Protein AF-A0A372QBT1-F1 (afdb_monomer)

Mean predicted aligned error: 22.72 Å

pLDDT: mean 78.7, std 20.43, range [29.45, 98.12]

Sequence (265 aa):
MQSEIDSLREINSKLLAEITELKKENAEVKAENVKLKHALEEHEARFTSLEQRDEEKATLIAKLDDDIKEIKQSSASTSSVKNSDICQPIHTETKSLEERETDVFLNEVHRKSVGNEIRKRNKEKKLQRESACEDLIKEISTSISCNAPIQNQPRGISHDSISQVTEISLTLGQGKSDILQNIANLYEKACDAEDVSIKANQAEILCWSNFIIAFDKSIEEIMARDRVGMKKAKGLIYDLYLR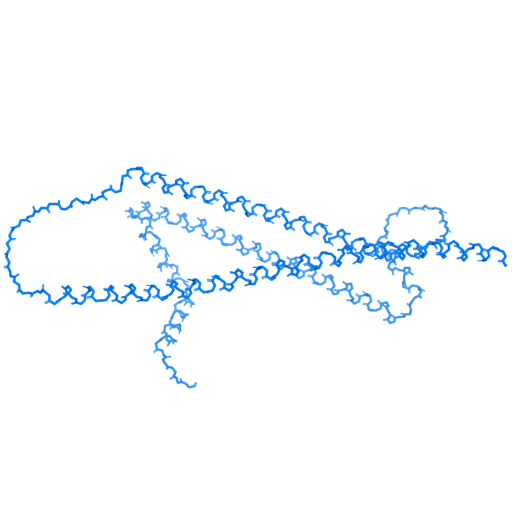RIPILSTLLYIRKLKELGRYTG

Foldseek 3Di:
DVVVVVVVVVVVVVVVVVVVVVVVVVVVVVVVVVVVVVVVVVVVVVVVVVVVVVVVVVVVVVVVVVVVVVVVVVVVPPPDDDDDDDDDDDDDPPPPPVNVVVVVVVVVVVVVVVVVVVVVVVVVVVVVVVVVVVVVVVVVVVVVVVDDDDDDDDDDDDDPPVVVLVVVVVPDDDVVNVVVVVVVVVVVVVVVVVVVVVVVVVVVVVVVVVVVVVLVVQLVVCCVPVVDDSVVSNVVVVVVVPVVDVVVVVVVVVVVCVVVDDDDD

Structure (mmCIF, N/CA/C/O backbone):
data_AF-A0A372QBT1-F1
#
_entry.id   AF-A0A372QBT1-F1
#
loop_
_atom_site.group_PDB
_atom_site.id
_atom_site.type_symbol
_atom_site.label_atom_id
_atom_site.label_alt_id
_atom_site.label_comp_id
_atom_site.label_asym_id
_atom_site.label_entity_id
_atom_site.label_seq_id
_atom_site.pdbx_PDB_ins_code
_atom_site.Cartn_x
_atom_site.Cartn_y
_atom_site.Cartn_z
_atom_site.occupancy
_atom_site.B_iso_or_equiv
_atom_site.auth_seq_id
_atom_site.auth_comp_id
_atom_site.auth_asym_id
_atom_site.auth_atom_id
_atom_site.pdbx_PDB_model_num
ATOM 1 N N . MET A 1 1 ? 40.862 5.589 -48.792 1.00 74.69 1 MET A N 1
ATOM 2 C CA . MET A 1 1 ? 42.018 5.195 -47.956 1.00 74.69 1 MET A CA 1
ATOM 3 C C . MET A 1 1 ? 42.298 6.199 -46.840 1.00 74.69 1 MET A C 1
ATOM 5 O O . MET A 1 1 ? 41.903 5.898 -45.729 1.00 74.69 1 MET A O 1
ATOM 9 N N . GLN A 1 2 ? 42.876 7.390 -47.069 1.00 89.38 2 GLN A N 1
ATOM 10 C CA . GLN A 1 2 ? 43.220 8.298 -45.948 1.00 89.38 2 GLN A CA 1
ATOM 11 C C . GLN A 1 2 ? 42.001 8.763 -45.122 1.00 89.38 2 GLN A C 1
ATOM 13 O O . GLN A 1 2 ? 42.003 8.625 -43.907 1.00 89.38 2 GLN A O 1
ATOM 18 N N . SER A 1 3 ? 40.916 9.185 -45.782 1.00 88.38 3 SER A N 1
ATOM 19 C CA . SER A 1 3 ? 39.660 9.586 -45.113 1.00 88.38 3 SER A CA 1
ATOM 20 C C . SER A 1 3 ? 39.018 8.474 -44.272 1.00 88.38 3 SER A C 1
ATOM 22 O O . SER A 1 3 ? 38.290 8.750 -43.325 1.00 88.38 3 SER A O 1
ATOM 24 N N . GLU A 1 4 ? 39.260 7.219 -44.632 1.00 92.81 4 GLU A N 1
ATOM 25 C CA . GLU A 1 4 ? 38.695 6.045 -43.964 1.00 92.81 4 GLU A CA 1
ATOM 26 C C . GLU A 1 4 ? 39.528 5.691 -42.726 1.00 92.81 4 GLU A C 1
ATOM 28 O O . GLU A 1 4 ? 38.986 5.398 -41.665 1.00 92.81 4 GLU A O 1
ATOM 33 N N . ILE A 1 5 ? 40.854 5.841 -42.829 1.00 92.88 5 ILE A N 1
ATOM 34 C CA . ILE A 1 5 ? 41.792 5.750 -41.703 1.00 92.88 5 ILE A CA 1
ATOM 35 C C . ILE A 1 5 ? 41.491 6.830 -40.653 1.00 92.88 5 ILE A C 1
ATOM 37 O O . ILE A 1 5 ? 41.491 6.534 -39.458 1.00 92.88 5 ILE A O 1
ATOM 41 N N . ASP A 1 6 ? 41.212 8.063 -41.081 1.00 94.81 6 ASP A N 1
ATOM 42 C CA . ASP A 1 6 ? 40.908 9.171 -40.169 1.00 94.81 6 ASP A CA 1
ATOM 43 C C . ASP A 1 6 ? 39.560 8.962 -39.454 1.00 94.81 6 ASP A C 1
ATOM 45 O O . ASP A 1 6 ? 39.476 9.137 -38.237 1.00 94.81 6 ASP A O 1
ATOM 49 N N . SER A 1 7 ? 38.540 8.476 -40.171 1.00 95.19 7 SER A N 1
ATOM 50 C CA . SER A 1 7 ? 37.236 8.130 -39.585 1.00 95.19 7 SER A CA 1
ATOM 51 C C . SER A 1 7 ? 37.339 6.984 -38.566 1.00 95.19 7 SER A C 1
ATOM 53 O O . SER A 1 7 ? 36.816 7.084 -37.455 1.00 95.19 7 SER A O 1
ATOM 55 N N . LEU A 1 8 ? 38.098 5.927 -38.879 1.00 95.31 8 LEU A N 1
ATOM 56 C CA . LEU A 1 8 ? 38.358 4.825 -37.943 1.00 95.31 8 LEU A CA 1
ATOM 57 C C . LEU A 1 8 ? 39.123 5.284 -36.694 1.00 95.31 8 LEU A C 1
ATOM 59 O O . LEU A 1 8 ? 38.854 4.809 -35.588 1.00 95.31 8 LEU A O 1
ATOM 63 N N . ARG A 1 9 ? 40.067 6.221 -36.839 1.00 95.25 9 ARG A N 1
ATOM 64 C CA . ARG A 1 9 ? 40.806 6.796 -35.706 1.00 95.25 9 ARG A CA 1
ATOM 65 C C . ARG A 1 9 ? 39.890 7.596 -34.778 1.00 95.25 9 ARG A C 1
ATOM 67 O O . ARG A 1 9 ? 40.048 7.517 -33.557 1.00 95.25 9 ARG A O 1
ATOM 74 N N . GLU A 1 10 ? 38.934 8.331 -35.338 1.00 95.00 10 GLU A N 1
ATOM 75 C CA . GLU A 1 10 ? 37.940 9.072 -34.561 1.00 95.00 10 GLU A CA 1
ATOM 76 C C . GLU A 1 10 ? 37.022 8.122 -33.777 1.00 95.00 10 GLU A C 1
ATOM 78 O O . GLU A 1 10 ? 36.845 8.295 -32.571 1.00 95.00 10 GLU A O 1
ATOM 83 N N . ILE A 1 11 ? 36.504 7.073 -34.426 1.00 95.94 11 ILE A N 1
ATOM 84 C CA . ILE A 1 11 ? 35.650 6.065 -33.776 1.00 95.94 11 ILE A CA 1
ATOM 85 C C . ILE A 1 11 ?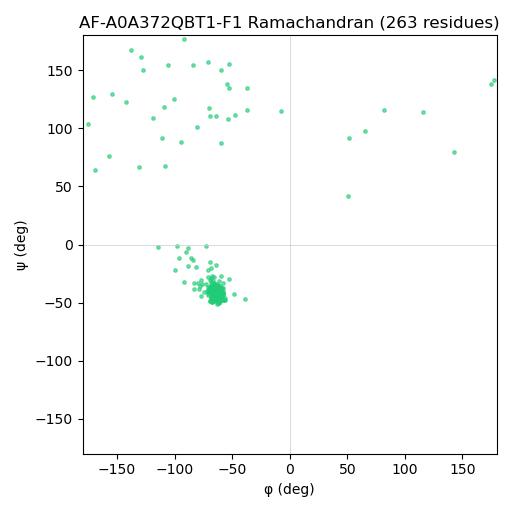 36.407 5.347 -32.653 1.00 95.94 11 ILE A C 1
ATOM 87 O O . ILE A 1 11 ? 35.887 5.226 -31.546 1.00 95.94 11 ILE A O 1
ATOM 91 N N . ASN A 1 12 ? 37.657 4.937 -32.887 1.00 94.88 12 ASN A N 1
ATOM 92 C CA . ASN A 1 12 ? 38.478 4.307 -31.850 1.00 94.88 12 ASN A CA 1
ATOM 93 C C . ASN A 1 12 ? 38.725 5.235 -30.654 1.00 94.88 12 ASN A C 1
ATOM 95 O O . ASN A 1 12 ? 38.737 4.773 -29.516 1.00 94.88 12 ASN A O 1
ATOM 99 N N . SER A 1 13 ? 38.882 6.541 -30.891 1.00 96.25 13 SER A N 1
ATOM 100 C CA . SER A 1 13 ? 39.004 7.525 -29.807 1.00 96.25 13 SER A CA 1
ATOM 101 C C . SER A 1 13 ? 37.718 7.623 -28.979 1.00 96.25 13 SER A C 1
ATOM 103 O O . SER A 1 13 ? 37.791 7.665 -27.752 1.00 96.25 13 SER A O 1
ATOM 105 N N . LYS A 1 14 ? 36.545 7.599 -29.629 1.00 96.94 14 LYS A N 1
ATOM 106 C CA . LYS A 1 14 ? 35.236 7.614 -28.952 1.00 96.94 14 LYS A CA 1
ATOM 107 C C . LYS A 1 14 ? 35.001 6.344 -28.132 1.00 96.94 14 LYS A C 1
ATOM 109 O O . LYS A 1 14 ? 34.677 6.442 -26.954 1.00 96.94 14 LYS A O 1
ATOM 114 N N . LEU A 1 15 ? 35.264 5.172 -28.712 1.00 97.81 15 LEU A N 1
ATOM 115 C CA . LEU A 1 15 ? 35.138 3.887 -28.014 1.00 97.81 15 LEU A CA 1
ATOM 116 C C . LEU A 1 15 ? 36.074 3.795 -26.805 1.00 97.81 15 LEU A C 1
ATOM 118 O O . LEU A 1 15 ? 35.691 3.275 -25.762 1.00 97.81 15 LEU A O 1
ATOM 122 N N . LEU A 1 16 ? 37.301 4.315 -26.911 1.00 97.50 16 LEU A N 1
ATOM 123 C CA . LEU A 1 16 ? 38.220 4.362 -25.773 1.00 97.50 16 LEU A CA 1
ATOM 124 C C . LEU A 1 16 ? 37.678 5.234 -24.637 1.00 97.50 16 LEU A C 1
ATOM 126 O O . LEU A 1 16 ? 37.766 4.820 -23.482 1.00 97.50 16 LEU A O 1
ATOM 130 N N . ALA A 1 17 ? 37.105 6.399 -24.951 1.00 96.38 17 ALA A N 1
ATOM 131 C CA . ALA A 1 17 ? 36.491 7.267 -23.949 1.00 96.38 17 ALA A CA 1
ATOM 132 C C . ALA A 1 17 ? 35.317 6.563 -23.244 1.00 96.38 17 ALA A C 1
ATOM 134 O O . ALA A 1 17 ? 35.300 6.485 -22.015 1.00 96.38 17 ALA A O 1
ATOM 135 N N . GLU A 1 18 ? 34.416 5.946 -24.006 1.00 97.50 18 GLU A N 1
ATOM 136 C CA . GLU A 1 18 ? 33.268 5.206 -23.469 1.00 97.50 18 GLU A CA 1
ATOM 137 C C . GLU A 1 18 ? 33.703 4.016 -22.595 1.00 97.50 18 GLU A C 1
ATOM 139 O O . GLU A 1 18 ? 33.211 3.836 -21.483 1.00 97.50 18 GLU A O 1
ATOM 144 N N . ILE A 1 19 ? 34.720 3.253 -23.016 1.00 97.19 19 ILE A N 1
ATOM 145 C CA . ILE A 1 19 ? 35.292 2.166 -22.204 1.00 97.19 19 ILE A CA 1
ATOM 146 C C . ILE A 1 19 ? 35.852 2.697 -20.878 1.00 97.19 19 ILE A C 1
ATOM 148 O O . ILE A 1 19 ? 35.755 2.017 -19.852 1.00 97.19 19 ILE A O 1
ATOM 152 N N . THR A 1 20 ? 36.481 3.876 -20.873 1.00 96.88 20 THR A N 1
ATOM 153 C CA . THR A 1 20 ? 37.001 4.463 -19.628 1.00 96.88 20 THR A CA 1
ATOM 154 C C . THR A 1 20 ? 35.890 4.932 -18.696 1.00 96.88 20 THR A C 1
ATOM 156 O O . THR A 1 20 ? 36.008 4.739 -17.484 1.00 96.88 20 THR A O 1
ATOM 159 N N . GLU A 1 21 ? 34.806 5.477 -19.243 1.00 97.75 21 GLU A N 1
ATOM 160 C CA . GLU A 1 21 ? 33.636 5.914 -18.483 1.00 97.75 21 GLU A CA 1
ATOM 161 C C . GLU A 1 21 ? 32.896 4.718 -17.869 1.00 97.75 21 GLU A C 1
ATOM 163 O O . GLU A 1 21 ? 32.750 4.656 -16.648 1.00 97.75 21 GLU A O 1
ATOM 168 N N . LEU A 1 22 ? 32.597 3.686 -18.664 1.00 97.94 22 LEU A N 1
ATOM 169 C CA . LEU A 1 22 ? 31.969 2.448 -18.186 1.00 97.94 22 LEU A CA 1
ATOM 170 C C . LEU A 1 22 ? 32.798 1.748 -17.101 1.00 97.94 22 LEU A C 1
ATOM 172 O O . LEU A 1 22 ? 32.261 1.200 -16.139 1.00 97.94 22 LEU A O 1
ATOM 176 N N . LYS A 1 23 ? 34.133 1.770 -17.211 1.00 97.25 23 LYS A N 1
ATOM 177 C CA . LYS A 1 23 ? 35.011 1.230 -16.159 1.00 97.25 23 LYS A CA 1
ATOM 178 C C . LYS A 1 23 ? 34.902 2.012 -14.853 1.00 97.25 23 LYS A C 1
ATOM 180 O O . LYS A 1 23 ? 35.000 1.403 -13.787 1.00 97.25 23 LYS A O 1
ATOM 185 N N . LYS A 1 24 ? 34.727 3.332 -14.929 1.00 97.75 24 LYS A N 1
ATOM 186 C CA . LYS A 1 24 ? 34.544 4.190 -13.757 1.00 97.75 24 LYS A CA 1
ATOM 187 C C . LYS A 1 24 ? 33.189 3.923 -13.101 1.00 97.75 24 LYS A C 1
ATOM 189 O O . LYS A 1 24 ? 33.164 3.670 -11.900 1.00 97.75 24 LYS A O 1
ATOM 194 N N . GLU A 1 25 ? 32.106 3.896 -13.874 1.00 97.56 25 GLU A N 1
ATOM 195 C CA . GLU A 1 25 ? 30.763 3.584 -13.364 1.00 97.56 25 GLU A CA 1
ATOM 196 C C . GLU A 1 25 ? 30.713 2.190 -12.727 1.00 97.56 25 GLU A C 1
ATOM 198 O O . GLU A 1 25 ? 30.219 2.021 -11.615 1.00 97.56 25 GLU A O 1
ATOM 203 N N . ASN A 1 26 ? 31.330 1.188 -13.359 1.00 96.19 26 ASN A N 1
ATOM 204 C CA . ASN A 1 26 ? 31.387 -0.162 -12.801 1.00 96.19 26 ASN A CA 1
ATOM 205 C C . ASN A 1 26 ? 32.168 -0.218 -11.470 1.00 96.19 26 ASN A C 1
ATOM 207 O O . ASN A 1 26 ? 31.832 -0.995 -10.574 1.00 96.19 26 ASN A O 1
ATOM 211 N N . ALA A 1 27 ? 33.204 0.611 -11.302 1.00 96.94 27 ALA A N 1
ATOM 212 C CA . ALA A 1 27 ? 33.916 0.722 -10.030 1.00 96.94 27 ALA A CA 1
ATOM 213 C C . ALA A 1 27 ? 33.043 1.359 -8.933 1.00 96.94 27 ALA A C 1
ATOM 215 O O . ALA A 1 27 ? 33.096 0.917 -7.783 1.00 96.94 27 ALA A O 1
ATOM 216 N N . GLU A 1 28 ? 32.221 2.348 -9.287 1.00 97.75 28 GLU A N 1
ATOM 217 C CA . GLU A 1 28 ? 31.278 3.004 -8.377 1.00 97.75 28 GLU A CA 1
ATOM 218 C C . GLU A 1 28 ? 30.152 2.056 -7.943 1.00 97.75 28 GLU A C 1
ATOM 220 O O . GLU A 1 28 ? 29.966 1.842 -6.743 1.00 97.75 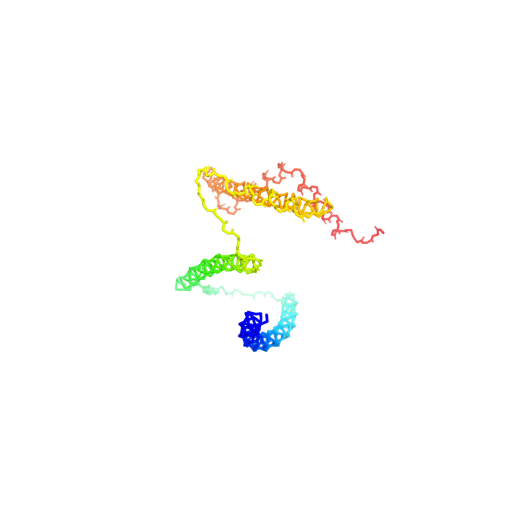28 GLU A O 1
ATOM 225 N N . VAL A 1 29 ? 29.509 1.370 -8.892 1.00 97.50 29 VAL A N 1
ATOM 226 C CA . VAL A 1 29 ? 28.489 0.343 -8.615 1.00 97.50 29 VAL A CA 1
ATOM 227 C C . VAL A 1 29 ? 29.058 -0.775 -7.739 1.00 97.50 29 VAL A C 1
ATOM 229 O O . VAL A 1 29 ? 28.412 -1.247 -6.802 1.00 97.50 29 VAL A O 1
ATOM 232 N N . LYS A 1 30 ? 30.303 -1.201 -7.985 1.00 97.31 30 LYS A N 1
ATOM 233 C CA . LYS A 1 30 ? 30.966 -2.207 -7.145 1.00 97.31 30 LYS A CA 1
ATOM 234 C C . LYS A 1 30 ? 31.194 -1.705 -5.716 1.00 97.31 30 LYS A C 1
ATOM 236 O O . LYS A 1 30 ? 31.045 -2.486 -4.778 1.00 97.31 30 LYS A O 1
ATOM 241 N N . ALA A 1 31 ? 31.531 -0.428 -5.536 1.00 97.38 31 ALA A N 1
ATOM 242 C CA . ALA A 1 31 ? 31.680 0.172 -4.214 1.00 97.38 31 ALA A CA 1
ATOM 243 C C . ALA A 1 31 ? 30.334 0.288 -3.478 1.00 97.38 31 ALA A C 1
ATOM 245 O O . ALA A 1 31 ? 30.266 0.012 -2.279 1.00 97.38 31 ALA A O 1
ATOM 246 N N . GLU A 1 32 ? 29.258 0.647 -4.178 1.00 97.31 32 GLU A N 1
ATOM 247 C CA . GLU A 1 32 ? 27.909 0.703 -3.609 1.00 97.31 32 GLU A CA 1
ATOM 248 C C . GLU A 1 32 ? 27.387 -0.685 -3.218 1.00 97.31 32 GLU A C 1
ATOM 250 O O . GLU A 1 32 ? 26.890 -0.863 -2.107 1.00 97.31 32 GLU A O 1
ATOM 255 N N . ASN A 1 33 ? 27.622 -1.703 -4.049 1.00 96.00 33 ASN A N 1
ATOM 256 C CA . ASN A 1 33 ? 27.281 -3.090 -3.727 1.00 96.00 33 ASN A CA 1
ATOM 257 C C . ASN A 1 33 ? 27.957 -3.586 -2.439 1.00 96.00 33 ASN A C 1
ATOM 259 O O . ASN A 1 33 ? 27.337 -4.299 -1.650 1.00 96.00 33 ASN A O 1
ATOM 263 N N . VAL A 1 34 ? 29.210 -3.191 -2.184 1.00 98.12 34 VAL A N 1
ATOM 264 C CA . VAL A 1 34 ? 29.894 -3.516 -0.919 1.00 98.12 34 VAL A CA 1
ATOM 265 C C . VAL A 1 34 ? 29.205 -2.843 0.272 1.00 98.12 34 VAL A C 1
ATOM 267 O O . VAL A 1 34 ? 29.015 -3.486 1.304 1.00 98.12 34 VAL A O 1
ATOM 270 N N . LYS A 1 35 ? 28.782 -1.578 0.134 1.00 97.81 35 LYS A N 1
ATOM 271 C CA . LYS A 1 35 ? 28.052 -0.857 1.193 1.00 97.81 35 LYS A CA 1
ATOM 272 C C . LYS A 1 35 ? 26.689 -1.487 1.475 1.00 97.81 35 LYS A C 1
ATOM 274 O O . LYS A 1 35 ? 26.353 -1.693 2.639 1.00 97.81 35 LYS A O 1
ATOM 279 N N . LEU A 1 36 ? 25.930 -1.822 0.431 1.00 97.75 36 LEU A N 1
ATOM 280 C CA . LEU A 1 36 ? 24.624 -2.472 0.563 1.00 97.75 36 LEU A CA 1
ATOM 281 C C . LEU A 1 36 ? 24.746 -3.842 1.228 1.00 97.75 36 LEU A C 1
ATOM 283 O O . LEU A 1 36 ? 23.967 -4.155 2.125 1.00 97.75 36 LEU A O 1
ATOM 287 N N . LYS A 1 37 ? 25.762 -4.627 0.852 1.00 97.75 37 LYS A N 1
ATOM 288 C CA . LYS A 1 37 ? 26.031 -5.920 1.486 1.00 97.75 37 LYS A CA 1
ATOM 289 C C . LYS A 1 37 ? 26.314 -5.775 2.985 1.00 97.75 37 LYS A C 1
ATOM 291 O O . LYS A 1 37 ? 25.722 -6.497 3.778 1.00 97.75 37 LYS A O 1
ATOM 296 N N . HIS A 1 38 ? 27.156 -4.818 3.374 1.00 97.75 38 HIS A N 1
ATOM 297 C CA . HIS A 1 38 ? 27.438 -4.556 4.788 1.00 97.75 38 HIS A CA 1
ATOM 298 C C . HIS A 1 38 ? 26.182 -4.115 5.556 1.00 97.75 38 HIS A C 1
ATOM 300 O O . HIS A 1 38 ? 25.923 -4.597 6.655 1.00 97.75 38 HIS A O 1
ATOM 306 N N . ALA A 1 39 ? 25.380 -3.211 4.983 1.00 97.38 39 ALA A N 1
ATOM 307 C CA . ALA A 1 39 ? 24.133 -2.772 5.607 1.00 97.38 39 ALA A CA 1
ATOM 308 C C . ALA A 1 39 ? 23.150 -3.940 5.799 1.00 97.38 39 ALA A C 1
ATOM 310 O O . ALA A 1 39 ? 22.490 -4.025 6.833 1.00 97.38 39 ALA A O 1
ATOM 311 N N . LEU A 1 40 ? 23.078 -4.859 4.833 1.00 96.69 40 LEU A N 1
ATOM 312 C CA . LEU A 1 40 ? 22.244 -6.054 4.926 1.00 96.69 40 LEU A CA 1
ATOM 313 C C . LEU A 1 40 ? 22.698 -6.977 6.067 1.00 96.69 40 LEU A C 1
ATOM 315 O O . LEU A 1 40 ? 21.867 -7.406 6.862 1.00 96.69 40 LEU A O 1
ATOM 319 N N . GLU A 1 41 ? 24.004 -7.226 6.194 1.00 96.94 41 GLU A N 1
ATOM 320 C CA . GLU A 1 41 ? 24.576 -8.019 7.293 1.00 96.94 41 GLU A CA 1
ATOM 321 C C . GLU A 1 41 ? 24.296 -7.381 8.670 1.00 96.94 41 GLU A C 1
ATOM 323 O O . GLU A 1 41 ? 23.938 -8.077 9.621 1.00 96.94 41 GLU A O 1
ATOM 328 N N . GLU A 1 42 ? 24.378 -6.050 8.782 1.00 97.44 42 GLU A N 1
ATOM 329 C CA . GLU A 1 42 ? 24.029 -5.321 10.010 1.00 97.44 42 GLU A CA 1
ATOM 330 C C . GLU A 1 42 ? 22.537 -5.447 10.356 1.00 97.44 42 GLU A C 1
ATOM 332 O O . GLU A 1 42 ? 22.173 -5.634 11.522 1.00 97.44 42 GLU A O 1
ATOM 337 N N . HIS A 1 43 ? 21.659 -5.352 9.356 1.00 97.38 43 HIS A N 1
ATOM 338 C CA . HIS A 1 43 ? 20.223 -5.531 9.549 1.00 97.38 43 HIS A CA 1
ATOM 339 C C . HIS A 1 43 ? 19.874 -6.954 9.992 1.00 97.38 43 HIS A C 1
ATOM 341 O O . HIS A 1 43 ? 19.074 -7.106 10.917 1.00 97.38 43 HIS A O 1
ATOM 347 N N . GLU A 1 44 ? 20.515 -7.968 9.415 1.00 96.94 44 GLU A N 1
ATOM 348 C CA . GLU A 1 44 ? 20.330 -9.369 9.801 1.00 96.94 44 GLU A CA 1
ATOM 349 C C . GLU A 1 44 ? 20.754 -9.611 11.262 1.00 96.94 44 GLU A C 1
ATOM 351 O O . GLU A 1 44 ? 20.021 -10.208 12.055 1.00 96.94 44 GLU A O 1
ATOM 356 N N . ALA A 1 45 ? 21.895 -9.050 11.679 1.00 96.38 45 ALA A N 1
ATOM 357 C CA . ALA A 1 45 ? 22.358 -9.126 13.066 1.00 96.38 45 ALA A CA 1
ATOM 358 C C . ALA A 1 45 ? 21.409 -8.416 14.054 1.00 96.38 45 ALA A C 1
ATOM 360 O O . ALA A 1 45 ? 21.185 -8.878 15.178 1.00 96.38 45 ALA A O 1
ATOM 361 N N . ARG A 1 46 ? 20.811 -7.288 13.648 1.00 96.25 46 ARG A N 1
ATOM 362 C CA . ARG A 1 46 ? 19.793 -6.598 14.457 1.00 96.25 46 ARG A CA 1
ATOM 363 C C . ARG A 1 46 ? 18.501 -7.401 14.560 1.00 96.25 46 ARG A C 1
ATOM 365 O O . ARG A 1 46 ? 17.873 -7.368 15.617 1.00 96.25 46 ARG A O 1
ATOM 372 N N . PHE A 1 47 ? 18.109 -8.093 13.493 1.00 96.06 47 PHE A N 1
ATOM 373 C CA . PHE A 1 47 ? 16.899 -8.908 13.462 1.00 96.06 47 PHE A CA 1
ATOM 374 C C . PHE A 1 47 ? 17.005 -10.102 14.417 1.00 96.06 47 PHE A C 1
ATOM 376 O O . PHE A 1 47 ? 16.147 -10.254 15.284 1.00 96.06 47 PHE A O 1
ATOM 383 N N . THR A 1 48 ? 18.108 -10.853 14.370 1.00 94.88 48 THR A N 1
ATOM 384 C CA . THR A 1 48 ? 18.353 -11.975 15.300 1.00 94.88 48 THR A CA 1
ATOM 385 C C . THR A 1 48 ? 18.383 -11.526 16.767 1.00 94.88 48 THR A C 1
ATOM 387 O O . THR A 1 48 ? 17.790 -12.162 17.636 1.00 94.88 48 THR A O 1
ATOM 390 N N . SER A 1 49 ? 18.984 -10.365 17.052 1.00 94.75 49 SER A N 1
ATOM 391 C CA . SER A 1 49 ? 18.997 -9.774 18.402 1.00 94.75 49 SER A CA 1
ATOM 392 C C . SER A 1 49 ? 17.613 -9.315 18.890 1.00 94.75 49 SER A C 1
ATOM 394 O O . SER A 1 49 ? 17.381 -9.197 20.096 1.00 94.75 49 SER A O 1
ATOM 396 N N . LEU A 1 50 ? 16.707 -8.958 17.975 1.00 94.94 50 LEU A N 1
ATOM 397 C CA . LEU A 1 50 ? 15.322 -8.615 18.306 1.00 94.94 50 LEU A CA 1
ATOM 398 C C . LEU A 1 50 ? 14.505 -9.873 18.588 1.00 94.94 50 LEU A C 1
ATOM 400 O O . LEU A 1 50 ? 13.806 -9.908 19.596 1.00 94.94 50 LEU A O 1
ATOM 404 N N . GLU A 1 51 ? 14.656 -10.898 17.753 1.00 94.94 51 GLU A N 1
ATOM 405 C CA . GLU A 1 51 ? 13.993 -12.193 17.912 1.00 94.94 51 GLU A CA 1
ATOM 406 C C . GLU A 1 51 ? 14.327 -12.832 19.267 1.00 94.94 51 GLU A C 1
ATOM 408 O O . GLU A 1 51 ? 13.419 -13.171 20.026 1.00 94.94 51 GLU A O 1
ATOM 413 N N . GLN A 1 52 ? 15.612 -12.856 19.647 1.00 96.00 52 GLN A N 1
ATOM 414 C CA . GLN A 1 52 ? 16.034 -13.342 20.965 1.00 96.00 52 GLN A CA 1
ATOM 415 C C . GLN A 1 52 ? 15.375 -12.555 22.113 1.00 96.00 52 GLN A C 1
ATOM 417 O O . GLN A 1 52 ? 14.914 -13.132 23.096 1.00 96.00 52 GLN A O 1
ATOM 422 N N . ARG A 1 53 ? 15.294 -11.223 22.000 1.00 94.44 53 ARG A N 1
ATOM 423 C CA . ARG A 1 53 ? 14.698 -10.376 23.046 1.00 94.44 53 ARG A CA 1
ATOM 424 C C . ARG A 1 53 ? 13.199 -10.616 23.196 1.00 94.44 53 ARG A C 1
ATOM 426 O O . ARG A 1 53 ? 12.667 -10.491 24.299 1.00 94.44 53 ARG A O 1
ATOM 433 N N . ASP A 1 54 ? 12.506 -10.908 22.104 1.00 95.12 54 ASP A N 1
ATOM 434 C CA . ASP A 1 54 ? 11.079 -11.210 22.146 1.00 95.12 54 ASP A CA 1
ATOM 435 C C . ASP A 1 54 ? 10.820 -12.601 22.748 1.00 95.12 54 ASP A C 1
ATOM 437 O O . ASP A 1 54 ? 9.873 -12.753 23.523 1.00 95.12 54 ASP A O 1
ATOM 441 N N . GLU A 1 55 ? 11.708 -13.575 22.527 1.00 95.06 55 GLU A N 1
ATOM 442 C CA . GLU A 1 55 ? 11.680 -14.874 23.216 1.00 95.06 55 GLU A CA 1
ATOM 443 C C . GLU A 1 55 ? 11.958 -14.742 24.732 1.00 95.06 55 GLU A C 1
ATOM 445 O O . GLU A 1 55 ? 11.240 -15.306 25.569 1.00 95.06 55 GLU A O 1
ATOM 450 N N . GLU A 1 56 ? 12.931 -13.911 25.119 1.00 95.00 56 GLU A N 1
ATOM 451 C CA . GLU A 1 56 ? 13.203 -13.561 26.522 1.00 95.00 56 GLU A CA 1
ATOM 452 C C . GLU A 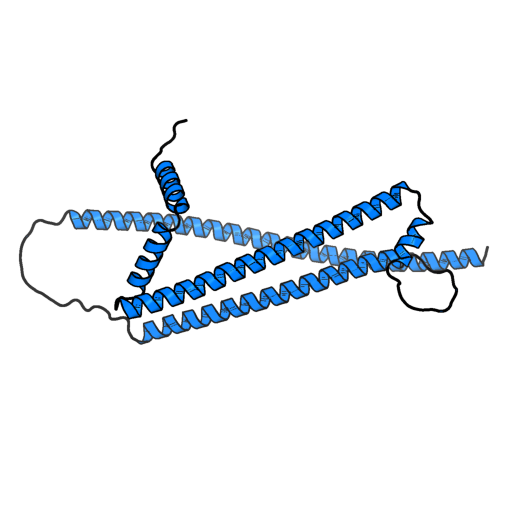1 56 ? 12.002 -12.861 27.185 1.00 95.00 56 GLU A C 1
ATOM 454 O O . GLU A 1 56 ? 11.638 -13.151 28.327 1.00 95.00 56 GLU A O 1
ATOM 459 N N . LYS A 1 57 ? 11.320 -11.961 26.469 1.00 95.50 57 LYS A N 1
ATOM 460 C CA . LYS A 1 57 ? 10.087 -11.338 26.973 1.00 95.50 57 LYS A CA 1
ATOM 461 C C . LYS A 1 57 ? 8.953 -12.344 27.112 1.00 95.50 57 LYS A C 1
ATOM 463 O O . LYS A 1 57 ? 8.243 -12.297 28.113 1.00 95.50 57 LYS A O 1
ATOM 468 N N . ALA A 1 58 ? 8.774 -13.245 26.147 1.00 95.88 58 ALA A N 1
ATOM 469 C CA . ALA A 1 58 ? 7.733 -14.268 26.204 1.00 95.88 58 ALA A CA 1
ATOM 470 C C . ALA A 1 58 ? 7.915 -15.182 27.426 1.00 95.88 58 ALA A C 1
ATOM 472 O O . ALA A 1 58 ? 6.952 -15.463 28.143 1.00 95.88 58 ALA A O 1
ATOM 473 N N . THR A 1 59 ? 9.156 -15.579 27.720 1.00 94.38 59 THR A N 1
ATOM 474 C CA . THR A 1 59 ? 9.475 -16.373 28.916 1.00 94.38 59 THR A CA 1
ATOM 475 C C . THR A 1 59 ? 9.258 -15.603 30.220 1.00 94.38 59 THR A C 1
ATOM 477 O O . THR A 1 59 ? 8.749 -16.180 31.181 1.00 94.38 59 THR A O 1
ATOM 480 N N . LEU A 1 60 ? 9.578 -14.305 30.278 1.00 95.38 60 LEU A N 1
ATOM 481 C CA . LEU A 1 60 ? 9.273 -13.462 31.445 1.00 95.38 60 LEU A CA 1
ATOM 482 C C . LEU A 1 60 ? 7.763 -13.283 31.668 1.00 95.38 60 LEU A C 1
ATOM 484 O O . LEU A 1 60 ? 7.311 -13.346 32.810 1.00 95.38 60 LEU A O 1
ATOM 488 N N . ILE A 1 61 ? 6.982 -13.100 30.599 1.00 94.56 61 ILE A N 1
ATOM 489 C CA . ILE A 1 61 ? 5.515 -12.994 30.676 1.00 94.56 61 ILE A CA 1
ATOM 490 C C . ILE A 1 61 ? 4.914 -14.292 31.223 1.00 94.56 61 ILE A C 1
ATOM 492 O O . ILE A 1 61 ? 4.098 -14.237 32.137 1.00 94.56 61 ILE A O 1
ATOM 496 N N . ALA A 1 62 ? 5.358 -15.450 30.725 1.00 93.44 62 ALA A N 1
ATOM 497 C CA . ALA A 1 62 ? 4.878 -16.744 31.208 1.00 93.44 62 ALA A CA 1
ATOM 498 C C . ALA A 1 62 ? 5.133 -16.937 32.714 1.00 93.44 62 ALA A C 1
ATOM 500 O O . ALA A 1 62 ? 4.241 -17.382 33.433 1.00 93.44 62 ALA A O 1
ATOM 501 N N . LYS A 1 63 ? 6.317 -16.537 33.206 1.00 93.56 63 LYS A N 1
ATOM 502 C CA . LYS A 1 63 ? 6.639 -16.575 34.644 1.00 93.56 63 LYS A CA 1
ATOM 503 C C . LYS A 1 63 ? 5.713 -15.678 35.466 1.00 93.56 63 LYS A C 1
ATOM 505 O O . LYS A 1 63 ? 5.170 -16.130 36.466 1.00 93.56 63 LYS A O 1
ATOM 510 N N . LEU A 1 64 ? 5.485 -14.440 35.020 1.00 94.00 64 LEU A N 1
ATOM 511 C CA . LEU A 1 64 ? 4.566 -13.521 35.702 1.00 94.00 64 LEU A CA 1
ATOM 512 C C . LEU A 1 64 ? 3.129 -14.056 35.733 1.00 94.00 64 LEU A C 1
ATOM 514 O O . LEU A 1 64 ? 2.444 -13.912 36.744 1.00 94.00 64 LEU A O 1
ATOM 518 N N . ASP A 1 65 ? 2.664 -14.683 34.653 1.00 93.12 65 ASP A N 1
ATOM 519 C CA . ASP A 1 65 ? 1.334 -15.295 34.610 1.00 93.12 65 ASP A CA 1
ATOM 520 C C . ASP A 1 65 ? 1.194 -16.456 35.607 1.00 93.12 65 ASP A C 1
ATOM 522 O O . ASP A 1 65 ? 0.125 -16.626 36.206 1.00 93.12 65 ASP A O 1
ATOM 526 N N . ASP A 1 66 ? 2.250 -17.246 35.806 1.00 91.69 66 ASP A N 1
ATOM 527 C CA . ASP A 1 66 ? 2.270 -18.324 36.796 1.00 91.69 66 ASP A CA 1
ATOM 528 C C . ASP A 1 66 ? 2.307 -17.780 38.234 1.00 91.69 66 ASP A C 1
ATOM 530 O O . ASP A 1 66 ? 1.483 -18.205 39.051 1.00 91.69 66 ASP A O 1
ATOM 534 N N . ASP A 1 67 ? 3.121 -16.757 38.515 1.00 93.12 67 ASP A N 1
ATOM 535 C CA . ASP A 1 67 ? 3.135 -16.064 39.815 1.00 93.12 67 ASP A CA 1
ATOM 536 C C . ASP A 1 67 ? 1.745 -15.471 40.147 1.00 93.12 67 ASP A C 1
ATOM 538 O O . ASP A 1 67 ? 1.228 -15.599 41.262 1.00 93.12 67 ASP A O 1
ATOM 542 N N . ILE A 1 68 ? 1.068 -14.868 39.159 1.00 92.44 68 ILE A N 1
ATOM 543 C CA . ILE A 1 68 ? -0.297 -14.333 39.313 1.00 92.44 68 ILE A CA 1
ATOM 544 C C . ILE A 1 68 ? -1.305 -15.448 39.637 1.00 92.44 68 ILE A C 1
ATOM 546 O O . ILE A 1 68 ? -2.240 -15.224 40.419 1.00 92.44 68 ILE A O 1
ATOM 550 N N . LYS A 1 69 ? -1.166 -16.642 39.043 1.00 90.00 69 LYS A N 1
ATOM 551 C CA . LYS A 1 69 ? -2.025 -17.794 39.373 1.00 90.00 69 LYS A CA 1
ATOM 552 C C . LYS A 1 69 ? -1.781 -18.276 40.802 1.00 90.00 69 LYS A C 1
ATOM 554 O O . LYS A 1 69 ? -2.758 -18.548 41.501 1.00 90.00 69 LYS A O 1
ATOM 559 N N . GLU A 1 70 ? -0.528 -18.347 41.246 1.00 85.75 70 GLU A N 1
ATOM 560 C CA . GLU A 1 70 ? -0.165 -18.788 42.598 1.00 85.75 70 GLU A CA 1
ATOM 561 C C . GLU A 1 70 ? -0.722 -17.841 43.676 1.00 85.75 70 GLU A C 1
ATOM 563 O O . GLU A 1 70 ? -1.358 -18.286 44.639 1.00 85.75 70 GLU A O 1
ATOM 568 N N . ILE A 1 71 ? -0.606 -16.524 43.470 1.00 86.25 71 ILE A N 1
ATOM 569 C CA . ILE A 1 71 ? -1.175 -15.499 44.367 1.00 86.25 71 ILE A CA 1
ATOM 570 C C . ILE A 1 71 ? -2.711 -15.615 44.457 1.00 86.25 71 ILE A C 1
ATOM 572 O O . ILE A 1 71 ? -3.312 -15.469 45.529 1.00 86.25 71 ILE A O 1
ATOM 576 N N . LYS A 1 72 ? -3.390 -15.916 43.342 1.00 82.69 72 LYS A N 1
ATOM 577 C CA . LYS A 1 72 ? -4.852 -16.118 43.324 1.00 82.69 72 LYS A CA 1
ATOM 578 C C . LYS A 1 72 ? -5.296 -17.385 44.063 1.00 82.69 72 LYS A C 1
ATOM 580 O O . LYS A 1 72 ? -6.379 -17.396 44.641 1.00 82.69 72 LYS A O 1
ATOM 585 N N . GLN A 1 73 ? -4.491 -18.448 44.058 1.00 77.00 73 GLN A N 1
ATOM 586 C CA . GLN A 1 73 ? -4.815 -19.703 44.752 1.00 77.00 73 GLN A CA 1
ATOM 587 C C . GLN A 1 73 ? -4.562 -19.624 46.265 1.00 77.00 73 GLN A C 1
ATOM 589 O O . GLN A 1 73 ? -5.358 -20.128 47.064 1.00 77.00 73 GLN A O 1
ATOM 594 N N . SER A 1 74 ? -3.493 -18.941 46.671 1.00 72.75 74 SER A N 1
ATOM 595 C CA . SER A 1 74 ? -3.150 -18.725 48.082 1.00 72.75 74 SER A CA 1
ATOM 596 C C . SER A 1 74 ? -4.139 -17.787 48.792 1.00 72.75 74 SER A C 1
ATOM 598 O O . SER A 1 74 ? -4.534 -18.064 49.923 1.00 72.75 74 SER A O 1
ATOM 600 N N . SER A 1 75 ? -4.654 -16.757 48.110 1.00 64.12 75 SER A N 1
ATOM 601 C CA . SER A 1 75 ? -5.695 -15.855 48.648 1.00 64.12 75 SER A CA 1
ATOM 602 C C . SER A 1 75 ? -7.095 -16.484 48.780 1.00 64.12 75 SER A C 1
ATOM 604 O O . SER A 1 75 ? -7.892 -16.030 49.600 1.00 64.12 75 SER A O 1
ATOM 606 N N . ALA A 1 76 ? -7.401 -17.555 48.040 1.00 56.56 76 ALA A N 1
ATOM 607 C CA . ALA A 1 76 ? -8.667 -18.289 48.164 1.00 56.56 76 ALA A CA 1
ATOM 608 C C . ALA A 1 76 ? -8.684 -19.297 49.336 1.00 56.56 76 ALA A C 1
ATOM 610 O O . ALA A 1 76 ? -9.756 -19.694 49.793 1.00 56.56 76 ALA A O 1
ATOM 611 N N . SER A 1 77 ? -7.511 -19.693 49.847 1.00 52.88 77 SER A N 1
ATOM 612 C CA . SER A 1 77 ? -7.367 -20.734 50.880 1.00 52.88 77 SER A CA 1
ATOM 613 C C . SER A 1 77 ? -7.403 -20.198 52.322 1.00 52.88 77 SER A C 1
ATOM 615 O O . SER A 1 77 ? -7.474 -20.975 53.271 1.00 52.88 77 SER A O 1
ATOM 617 N N . THR A 1 78 ? -7.418 -18.877 52.518 1.00 45.19 78 THR A N 1
ATOM 618 C CA . THR A 1 78 ? -7.495 -18.231 53.838 1.00 45.19 78 THR A CA 1
ATOM 619 C C . THR A 1 78 ? -8.867 -17.592 54.059 1.00 45.19 78 THR A C 1
ATOM 621 O O . THR A 1 78 ? -9.001 -16.373 54.121 1.00 45.19 78 THR A O 1
ATOM 624 N N . SER A 1 79 ? -9.921 -18.403 54.168 1.00 44.72 79 SER A N 1
ATOM 625 C CA . SER A 1 79 ? -11.243 -17.930 54.609 1.00 44.72 79 SER A CA 1
ATOM 626 C C . SER A 1 79 ? -11.822 -18.823 55.707 1.00 44.72 79 SER A C 1
ATOM 628 O O . SER A 1 79 ? -12.828 -19.500 55.546 1.00 44.72 79 SER A O 1
ATOM 630 N N . SER A 1 80 ? -11.181 -18.808 56.876 1.00 46.50 80 SER A N 1
ATOM 631 C CA . SER A 1 80 ? -11.847 -19.195 58.123 1.00 46.50 80 SER A CA 1
ATOM 632 C C . SER A 1 80 ? -11.150 -18.580 59.332 1.00 46.50 80 SER A C 1
ATOM 634 O O . SER A 1 80 ? -10.464 -19.296 60.043 1.00 46.50 80 SER A O 1
ATOM 636 N N . VAL A 1 81 ? -11.358 -17.284 59.589 1.00 36.41 81 VAL A N 1
ATOM 637 C CA . VAL A 1 81 ? -11.564 -16.729 60.944 1.00 36.41 81 VAL A CA 1
ATOM 638 C C . VAL A 1 81 ? -12.373 -15.435 60.793 1.00 36.41 81 VAL A C 1
ATOM 640 O O . VAL A 1 81 ? -12.056 -14.581 59.970 1.00 36.41 81 VAL A O 1
ATOM 643 N N . LYS A 1 82 ? -13.456 -15.322 61.564 1.00 55.06 82 LYS A N 1
ATOM 644 C CA . LYS A 1 82 ? -14.329 -14.147 61.635 1.00 55.06 82 LYS A CA 1
ATOM 645 C C . LYS A 1 82 ? -13.784 -13.080 62.601 1.00 55.06 82 LYS A C 1
ATOM 647 O O . LYS A 1 82 ? -13.224 -13.428 63.633 1.00 55.06 82 LYS A O 1
ATOM 652 N N . ASN A 1 83 ? -14.188 -11.837 62.316 1.00 47.59 83 ASN A N 1
ATOM 653 C CA . ASN A 1 83 ? -14.360 -10.674 63.206 1.00 47.59 83 ASN A CA 1
ATOM 654 C C . ASN A 1 83 ? -13.115 -9.845 63.565 1.00 47.59 83 ASN A C 1
ATOM 656 O O . ASN A 1 83 ? -12.272 -10.279 64.338 1.00 47.59 83 ASN A O 1
ATOM 660 N N . SER A 1 84 ? -13.097 -8.581 63.138 1.00 42.69 84 SER A N 1
ATOM 661 C CA . SER A 1 84 ? -13.336 -7.423 64.019 1.00 42.69 84 SER A CA 1
ATOM 662 C C . SER A 1 84 ? -13.179 -6.130 63.219 1.00 42.69 84 SER A C 1
ATOM 664 O O . SER A 1 84 ? -12.301 -6.023 62.368 1.00 42.69 84 SER A O 1
ATOM 666 N N . ASP A 1 85 ? -14.046 -5.168 63.523 1.00 52.78 85 ASP A N 1
ATOM 667 C CA . ASP A 1 85 ? -13.991 -3.768 63.113 1.00 52.78 85 ASP A CA 1
ATOM 668 C C . ASP A 1 85 ? -12.570 -3.192 63.085 1.00 52.78 85 ASP A C 1
ATOM 670 O O . ASP A 1 85 ? -11.821 -3.377 64.040 1.00 52.78 85 ASP A O 1
ATOM 674 N N . ILE A 1 86 ? -12.254 -2.460 62.010 1.00 37.56 86 ILE A N 1
ATOM 675 C CA . ILE A 1 86 ? -11.613 -1.131 61.975 1.00 37.56 86 ILE A CA 1
ATOM 676 C C . ILE A 1 86 ? -11.595 -0.709 60.497 1.00 37.56 86 ILE A C 1
ATOM 678 O O . ILE A 1 86 ? -10.821 -1.208 59.682 1.00 37.56 86 ILE A O 1
ATOM 682 N N . CYS A 1 87 ? -12.494 0.202 60.129 1.00 39.38 87 CYS A N 1
ATOM 683 C CA . CYS A 1 87 ? -12.489 0.835 58.816 1.00 39.38 87 CYS A CA 1
ATOM 684 C C . CYS A 1 87 ? -11.441 1.959 58.834 1.00 39.38 87 CYS A C 1
ATOM 686 O O . CYS A 1 87 ? -11.681 3.026 59.397 1.00 39.38 87 CYS A O 1
ATOM 688 N N . GLN A 1 88 ? -10.264 1.704 58.263 1.00 49.34 88 GLN A N 1
ATOM 689 C CA . GLN A 1 88 ? -9.294 2.738 57.894 1.00 49.34 88 GLN A CA 1
ATOM 690 C C . GLN A 1 88 ? -9.428 2.986 56.381 1.00 49.34 88 GLN A C 1
ATOM 692 O O . GLN A 1 88 ? -9.336 2.025 55.612 1.00 49.34 88 GLN A O 1
ATOM 697 N N . PRO A 1 89 ? -9.657 4.230 55.922 1.00 48.09 89 PRO A N 1
ATOM 698 C CA . PRO A 1 89 ? -9.696 4.537 54.498 1.00 48.09 89 PRO A CA 1
ATOM 699 C C . PRO A 1 89 ? -8.286 4.408 53.912 1.00 48.09 89 PRO A C 1
ATOM 701 O O . PRO A 1 89 ? -7.408 5.215 54.207 1.00 48.09 89 PRO A O 1
ATOM 704 N N . ILE A 1 90 ? -8.058 3.395 53.078 1.00 38.06 90 ILE A N 1
ATOM 705 C CA . ILE A 1 90 ? -6.846 3.328 52.260 1.00 38.06 90 ILE A CA 1
ATOM 706 C C . ILE A 1 90 ? -6.968 4.425 51.204 1.00 38.06 90 ILE A C 1
ATOM 708 O O . ILE A 1 90 ? -7.898 4.427 50.396 1.00 38.06 90 ILE A O 1
ATOM 712 N N . HIS A 1 91 ? -6.037 5.375 51.260 1.00 42.34 91 HIS A N 1
ATOM 713 C CA . HIS A 1 91 ? -5.852 6.427 50.276 1.00 42.34 91 HIS A CA 1
ATOM 714 C C . HIS A 1 91 ? -5.849 5.838 48.863 1.00 42.34 91 HIS A C 1
ATOM 716 O O . HIS A 1 91 ? -4.919 5.146 48.458 1.00 42.34 91 HIS A O 1
ATOM 722 N N . THR A 1 92 ? -6.885 6.152 48.088 1.00 43.78 92 THR A N 1
ATOM 723 C CA . THR A 1 92 ? -6.762 6.167 46.637 1.00 43.78 92 THR A CA 1
ATOM 724 C C . THR A 1 92 ? -5.768 7.266 46.301 1.00 43.78 92 THR A C 1
ATOM 726 O O . THR A 1 92 ? -6.081 8.444 46.485 1.00 43.78 92 THR A O 1
ATOM 729 N N . GLU A 1 93 ? -4.581 6.892 45.828 1.00 49.56 93 GLU A N 1
ATOM 730 C CA . GLU A 1 93 ? -3.703 7.792 45.088 1.00 49.56 93 GLU A CA 1
ATOM 731 C C . GLU A 1 93 ? -4.469 8.253 43.844 1.00 49.56 93 GLU A C 1
ATOM 733 O O . GLU A 1 93 ? -4.479 7.634 42.780 1.00 49.56 93 GLU A O 1
ATOM 738 N N . THR A 1 94 ? -5.227 9.331 44.013 1.00 50.38 94 THR A N 1
ATOM 739 C CA . THR A 1 94 ? -5.688 10.173 42.922 1.00 50.38 94 THR A CA 1
ATOM 740 C C . THR A 1 94 ? -4.449 10.566 42.138 1.00 50.38 94 THR A C 1
ATOM 742 O O . THR A 1 94 ? -3.652 11.357 42.640 1.00 50.38 94 THR A O 1
ATOM 745 N N . LYS A 1 95 ? -4.298 9.999 40.931 1.00 59.25 95 LYS A N 1
ATOM 746 C CA . LYS A 1 95 ? -3.356 10.470 39.908 1.00 59.25 95 LYS A CA 1
ATOM 747 C C . LYS A 1 95 ? -3.332 11.991 39.959 1.00 59.25 95 LYS A C 1
ATOM 749 O O . LYS A 1 95 ? -4.381 12.622 39.776 1.00 59.25 95 LYS A O 1
ATOM 754 N N . SER A 1 96 ? -2.181 12.558 40.311 1.00 58.97 96 SER A N 1
ATOM 755 C CA . SER A 1 96 ? -2.048 14.002 40.437 1.00 58.97 96 SER A CA 1
ATOM 756 C C . SER A 1 96 ? -2.367 14.642 39.084 1.00 58.97 96 SER A C 1
ATOM 758 O O . SER A 1 96 ? -2.194 14.041 38.021 1.00 58.97 96 SER A O 1
ATOM 760 N N . LEU A 1 97 ? -2.886 15.867 39.114 1.00 54.88 97 LEU A N 1
ATOM 761 C CA . LEU A 1 97 ? -3.247 16.629 37.915 1.00 54.88 97 LEU A CA 1
ATOM 762 C C . LEU A 1 97 ? -2.070 16.726 36.912 1.00 54.88 97 LEU A C 1
ATOM 764 O O . LEU A 1 97 ? -2.286 16.717 35.703 1.00 54.88 97 LEU A O 1
ATOM 768 N N . GLU A 1 98 ? -0.839 16.701 37.425 1.00 54.09 98 GLU A N 1
ATOM 769 C CA . GLU A 1 98 ? 0.426 16.731 36.680 1.00 54.09 98 GLU A CA 1
ATOM 770 C C . GLU A 1 98 ? 0.685 15.444 35.864 1.00 54.09 98 GLU A C 1
ATOM 772 O O . GLU A 1 98 ? 1.171 15.502 34.732 1.00 54.09 98 GLU A O 1
ATOM 777 N N . GLU A 1 99 ? 0.305 14.267 36.377 1.00 56.56 99 GLU A N 1
ATOM 778 C CA . GLU A 1 99 ? 0.452 12.982 35.668 1.00 56.56 99 GLU A CA 1
ATOM 779 C C . GLU A 1 99 ? -0.538 12.865 34.490 1.00 56.56 99 GLU A C 1
ATOM 781 O O . GLU A 1 99 ? -0.269 12.235 33.467 1.00 56.56 99 GLU A O 1
ATOM 786 N N . ARG A 1 100 ? -1.689 13.541 34.596 1.00 59.47 100 ARG A N 1
ATOM 787 C CA . ARG A 1 100 ? -2.689 13.617 33.522 1.00 59.47 100 ARG A CA 1
ATOM 788 C C . ARG A 1 100 ? -2.301 14.619 32.431 1.00 59.47 100 ARG A C 1
ATOM 790 O O . ARG A 1 100 ? -2.590 14.370 31.264 1.00 59.47 100 ARG A O 1
ATOM 797 N N . GLU A 1 101 ? -1.661 15.734 32.781 1.00 60.78 101 GLU A N 1
ATOM 798 C CA . GLU A 1 101 ? -1.154 16.704 31.796 1.00 60.78 101 GLU A CA 1
ATOM 799 C C . GLU A 1 101 ? 0.053 16.165 31.013 1.00 60.78 101 GLU A C 1
ATOM 801 O O . GLU A 1 101 ? 0.148 16.378 29.800 1.00 60.78 101 GLU A O 1
ATOM 806 N N . THR A 1 102 ? 0.938 15.405 31.665 1.00 67.31 102 THR A N 1
ATOM 807 C CA . THR A 1 102 ? 2.102 14.783 31.009 1.00 67.31 102 THR A CA 1
ATOM 808 C C . THR A 1 102 ? 1.706 13.685 30.013 1.00 67.31 102 THR A C 1
ATOM 810 O O . THR A 1 102 ? 2.278 13.629 28.923 1.00 67.31 102 THR A O 1
ATOM 813 N N . ASP A 1 103 ? 0.675 12.882 30.303 1.00 71.56 103 ASP A N 1
ATOM 814 C CA . ASP A 1 103 ? 0.134 11.874 29.370 1.00 71.56 103 ASP A CA 1
ATOM 815 C C . ASP A 1 103 ? -0.507 12.504 28.113 1.00 71.56 103 ASP A C 1
ATOM 817 O O . ASP A 1 103 ? -0.334 12.027 26.986 1.00 71.56 103 ASP A O 1
ATOM 821 N N . VAL A 1 104 ? -1.196 13.639 28.271 1.00 80.69 104 VAL A N 1
ATOM 822 C CA . VAL A 1 104 ? -1.761 14.399 27.142 1.00 80.69 104 VAL A CA 1
ATOM 823 C C . VAL A 1 104 ? -0.652 14.996 26.272 1.00 80.69 104 VAL A C 1
ATOM 825 O O . VAL A 1 104 ? -0.719 14.908 25.043 1.00 80.69 104 VAL A O 1
ATOM 828 N N . PHE A 1 105 ? 0.397 15.549 26.886 1.00 86.44 105 PHE A N 1
ATOM 829 C CA . PHE A 1 105 ? 1.545 16.099 26.165 1.00 86.44 105 PHE A CA 1
ATOM 830 C C . PHE A 1 105 ? 2.290 15.030 25.354 1.00 86.44 105 PHE A C 1
ATOM 832 O O . PHE A 1 105 ? 2.590 15.243 24.177 1.00 86.44 105 PHE A O 1
ATOM 839 N N . LEU A 1 106 ? 2.543 13.857 25.941 1.00 82.56 106 LEU A N 1
ATOM 840 C CA . LEU A 1 106 ? 3.209 12.752 25.247 1.00 82.56 106 LEU A CA 1
ATOM 841 C C . LEU A 1 106 ? 2.388 12.249 24.050 1.00 82.56 106 LEU A C 1
ATOM 843 O O . LEU A 1 106 ? 2.951 12.016 22.977 1.00 82.56 106 LEU A O 1
ATOM 847 N N . ASN A 1 107 ? 1.062 12.169 24.188 1.00 82.06 107 ASN A N 1
ATOM 848 C CA . ASN A 1 107 ? 0.166 11.809 23.087 1.00 82.06 107 ASN A CA 1
ATOM 849 C C . ASN A 1 107 ? 0.160 12.857 21.959 1.00 82.06 107 ASN A C 1
ATOM 851 O O . ASN A 1 107 ? 0.218 12.499 20.779 1.00 82.06 107 ASN A O 1
ATOM 855 N N . GLU A 1 108 ? 0.142 14.149 22.296 1.00 88.00 108 GLU A N 1
ATOM 856 C CA . GLU A 1 108 ? 0.213 15.252 21.326 1.00 88.00 108 GLU A CA 1
ATOM 857 C C . GLU A 1 108 ? 1.537 15.215 20.537 1.00 88.00 108 GLU A C 1
ATOM 859 O O . GLU A 1 108 ? 1.542 15.290 19.302 1.00 88.00 108 GLU A O 1
ATOM 864 N N . VAL A 1 109 ? 2.663 15.032 21.238 1.00 88.00 109 VAL A N 1
ATOM 865 C CA . VAL A 1 109 ? 4.005 14.937 20.642 1.00 88.00 109 VAL A CA 1
ATOM 866 C C . VAL A 1 109 ? 4.129 13.700 19.750 1.00 88.00 109 VAL A C 1
ATOM 868 O O . VAL A 1 109 ? 4.621 13.812 18.623 1.00 88.00 109 VAL A O 1
ATOM 871 N N . HIS A 1 110 ? 3.640 12.539 20.196 1.00 90.50 110 HIS A N 1
ATOM 872 C CA . HIS A 1 110 ? 3.665 11.309 19.404 1.00 90.50 110 HIS A CA 1
ATOM 873 C C . HIS A 1 110 ? 2.826 11.444 18.127 1.00 90.50 110 HIS A C 1
ATOM 875 O O . HIS A 1 110 ? 3.317 11.165 17.031 1.00 90.50 110 HIS A O 1
ATOM 881 N N . ARG A 1 111 ? 1.600 11.975 18.232 1.00 91.19 111 ARG A N 1
ATOM 882 C CA . ARG A 1 111 ? 0.721 12.234 17.080 1.00 91.19 111 ARG A CA 1
ATOM 883 C C . ARG A 1 111 ? 1.381 13.166 16.062 1.00 91.19 111 ARG A C 1
ATOM 885 O O . ARG A 1 111 ? 1.330 12.914 14.856 1.00 91.19 111 ARG A O 1
ATOM 892 N N . LYS A 1 112 ? 2.033 14.230 16.541 1.00 93.25 112 LYS A N 1
ATOM 893 C CA . LYS A 1 112 ? 2.749 15.194 15.696 1.00 93.25 112 LYS A CA 1
ATOM 894 C C . LYS A 1 112 ? 3.968 14.565 15.015 1.00 93.25 112 LYS A C 1
ATOM 896 O O . LYS A 1 112 ? 4.185 14.804 13.828 1.00 93.25 112 LYS A O 1
ATOM 901 N N . SER A 1 113 ? 4.723 13.737 15.736 1.00 91.00 113 SER A N 1
ATOM 902 C CA . SER A 1 113 ? 5.875 13.000 15.204 1.00 91.00 113 SER A CA 1
ATOM 903 C C . SER A 1 113 ? 5.462 12.027 14.096 1.00 91.00 113 SER A C 1
ATOM 905 O O . SER A 1 113 ? 5.974 12.109 12.979 1.00 91.00 113 SER A O 1
ATOM 907 N N . VAL A 1 114 ? 4.440 11.201 14.343 1.00 91.44 114 VAL A N 1
ATOM 908 C CA . VAL A 1 114 ? 3.894 10.258 13.353 1.00 91.44 114 VAL A CA 1
ATOM 909 C C . VAL A 1 114 ? 3.405 10.989 12.097 1.00 91.44 114 VAL A C 1
ATOM 911 O O . VAL A 1 114 ? 3.716 10.580 10.978 1.00 91.44 114 VAL A O 1
ATOM 914 N N . GLY A 1 115 ? 2.701 12.115 12.252 1.00 93.00 115 GLY A N 1
ATOM 915 C CA . GLY A 1 115 ? 2.243 12.922 11.117 1.00 93.00 115 GLY A CA 1
ATOM 916 C C . GLY A 1 115 ? 3.385 13.515 10.280 1.00 93.00 115 GLY A C 1
ATOM 917 O O . GLY A 1 115 ? 3.284 13.587 9.051 1.00 93.00 115 GLY A O 1
ATOM 918 N N . ASN A 1 116 ? 4.483 13.922 10.917 1.00 92.12 116 ASN A N 1
ATOM 919 C CA . ASN A 1 116 ? 5.670 14.424 10.224 1.00 92.12 116 ASN A CA 1
ATOM 920 C C . ASN A 1 116 ? 6.411 13.306 9.480 1.00 92.12 116 ASN A C 1
ATOM 922 O O . ASN A 1 116 ? 6.802 13.503 8.329 1.00 92.12 116 ASN A O 1
ATOM 926 N N . GLU A 1 117 ? 6.529 12.129 10.095 1.00 92.38 117 GLU A N 1
ATOM 927 C CA . GLU A 1 117 ? 7.154 10.941 9.508 1.00 92.38 117 GLU A CA 1
ATOM 928 C C . GLU A 1 117 ? 6.411 10.483 8.240 1.00 92.38 117 GLU A C 1
ATOM 930 O O . GLU A 1 117 ? 7.017 10.267 7.190 1.00 92.38 117 GLU A O 1
ATOM 935 N N . ILE A 1 118 ? 5.074 10.426 8.292 1.00 93.81 118 ILE A N 1
ATOM 936 C CA . ILE A 1 118 ? 4.228 10.099 7.131 1.00 93.81 118 ILE A CA 1
ATOM 937 C C . ILE A 1 118 ? 4.439 11.119 6.006 1.00 93.81 118 ILE A C 1
ATOM 939 O O . ILE A 1 118 ? 4.615 10.753 4.842 1.00 93.81 118 ILE A O 1
ATOM 943 N N . ARG A 1 119 ? 4.466 12.412 6.345 1.00 94.56 119 ARG A N 1
ATOM 944 C CA . ARG A 1 119 ? 4.670 13.491 5.370 1.00 94.56 119 ARG A CA 1
ATOM 945 C C . ARG A 1 119 ? 6.050 13.413 4.715 1.00 94.56 119 ARG A C 1
ATOM 947 O O . ARG A 1 119 ? 6.156 13.666 3.516 1.00 94.56 119 ARG A O 1
ATOM 954 N N . LYS A 1 120 ? 7.085 13.053 5.481 1.00 92.94 120 LYS A N 1
ATOM 955 C CA . LYS A 1 120 ? 8.449 12.830 4.984 1.00 92.94 120 LYS A CA 1
ATOM 956 C C . LYS A 1 120 ? 8.486 11.658 4.002 1.00 92.94 120 LYS A C 1
ATOM 958 O O . LYS A 1 120 ? 8.918 11.856 2.869 1.00 92.94 120 LYS A O 1
ATOM 963 N N . ARG A 1 121 ? 7.933 10.495 4.371 1.00 88.81 121 ARG A N 1
ATOM 964 C CA . ARG A 1 121 ? 7.888 9.318 3.481 1.00 88.81 121 ARG A CA 1
ATOM 965 C C . ARG A 1 121 ? 7.114 9.571 2.192 1.00 88.81 121 ARG A C 1
ATOM 967 O O . ARG A 1 121 ? 7.519 9.103 1.136 1.00 88.81 121 ARG A O 1
ATOM 974 N N . ASN A 1 122 ? 6.020 10.328 2.247 1.00 89.69 122 ASN A N 1
ATOM 975 C CA . ASN A 1 122 ? 5.253 10.653 1.043 1.00 89.69 122 ASN A CA 1
ATOM 976 C C . ASN A 1 122 ? 6.034 11.563 0.080 1.00 89.69 122 ASN A C 1
ATOM 978 O O . ASN A 1 122 ? 5.918 11.400 -1.132 1.00 89.69 122 ASN A O 1
ATOM 982 N N . LYS A 1 123 ? 6.855 12.487 0.598 1.00 90.25 123 LYS A N 1
ATOM 983 C CA . LYS A 1 123 ? 7.761 13.300 -0.231 1.00 90.25 123 LYS A CA 1
ATOM 984 C C . LYS A 1 123 ? 8.877 12.456 -0.847 1.00 90.25 123 LYS A C 1
ATOM 986 O O . LYS A 1 123 ? 9.160 12.606 -2.027 1.00 90.25 123 LYS A O 1
ATOM 991 N N . GLU A 1 124 ? 9.464 11.551 -0.072 1.00 86.69 124 GLU A N 1
ATOM 992 C CA . GLU A 1 124 ? 10.525 10.653 -0.540 1.00 86.69 124 GLU A CA 1
ATOM 993 C C . GLU A 1 124 ? 10.028 9.703 -1.640 1.00 86.69 124 GLU A C 1
ATOM 995 O O . GLU A 1 124 ? 10.649 9.604 -2.693 1.00 86.69 124 GLU A O 1
ATOM 1000 N N . LYS A 1 125 ? 8.836 9.113 -1.473 1.00 83.94 125 LYS A N 1
ATOM 1001 C CA . LYS A 1 125 ? 8.184 8.303 -2.517 1.00 83.94 125 LYS A CA 1
ATOM 1002 C C . LYS A 1 125 ? 7.880 9.089 -3.795 1.00 83.94 125 LYS A C 1
ATOM 1004 O O . LYS A 1 125 ? 7.872 8.503 -4.873 1.00 83.94 125 LYS A O 1
ATOM 1009 N N . LYS A 1 126 ? 7.599 10.394 -3.691 1.00 89.38 126 LYS A N 1
ATOM 1010 C CA . LYS A 1 126 ? 7.407 11.261 -4.863 1.00 89.38 126 LYS A CA 1
ATOM 1011 C C . LYS A 1 126 ? 8.724 11.435 -5.629 1.00 89.38 126 LYS A C 1
ATOM 1013 O O . LYS A 1 126 ? 8.736 11.220 -6.834 1.00 89.38 126 LYS A O 1
ATOM 1018 N N . LEU A 1 127 ? 9.815 11.726 -4.918 1.00 81.69 127 LEU A N 1
ATOM 1019 C CA . LEU A 1 127 ? 11.150 11.889 -5.505 1.00 81.69 127 LEU A CA 1
ATOM 1020 C C . LEU A 1 127 ? 11.674 10.593 -6.144 1.00 81.69 127 LEU A C 1
ATOM 1022 O O . LEU A 1 127 ? 12.224 10.644 -7.234 1.00 81.69 127 LEU A O 1
ATOM 1026 N N . GLN A 1 128 ? 11.447 9.434 -5.515 1.00 79.19 128 GLN A N 1
ATOM 1027 C CA . GLN A 1 128 ? 11.848 8.130 -6.069 1.00 79.19 128 GLN A CA 1
ATOM 1028 C C . GLN A 1 128 ? 11.129 7.785 -7.384 1.00 79.19 128 GLN A C 1
ATOM 1030 O O . GLN A 1 128 ? 11.712 7.160 -8.264 1.00 79.19 128 GLN A O 1
ATOM 1035 N N . ARG A 1 129 ? 9.858 8.182 -7.538 1.00 76.69 129 ARG A N 1
ATOM 1036 C CA . ARG A 1 129 ? 9.135 8.008 -8.810 1.00 76.69 129 ARG A CA 1
ATOM 1037 C C . ARG A 1 129 ? 9.633 8.969 -9.883 1.00 76.69 129 ARG A C 1
ATOM 1039 O O . ARG A 1 129 ? 9.746 8.570 -11.033 1.00 76.69 129 ARG A O 1
ATOM 1046 N N . GLU A 1 130 ? 9.922 10.214 -9.506 1.00 74.94 130 GLU A N 1
ATOM 1047 C CA . GLU A 1 130 ? 10.482 11.211 -10.424 1.00 74.94 130 GLU A CA 1
ATOM 1048 C C . GLU A 1 130 ? 11.863 10.772 -10.939 1.00 74.94 130 GLU A C 1
ATOM 1050 O O . GLU A 1 130 ? 12.088 10.824 -12.143 1.00 74.94 130 GLU A O 1
ATOM 1055 N N . SER A 1 131 ? 12.740 10.234 -10.080 1.00 72.50 131 SER A N 1
ATOM 1056 C CA . SER A 1 131 ? 14.046 9.713 -10.512 1.00 72.50 131 SER A CA 1
ATOM 1057 C C . SER A 1 131 ? 13.932 8.467 -11.394 1.00 72.50 131 SER A C 1
ATOM 1059 O O . SER A 1 131 ? 14.613 8.385 -12.406 1.00 72.50 131 SER A O 1
ATOM 1061 N N . ALA A 1 132 ? 13.030 7.531 -11.073 1.00 73.25 132 ALA A N 1
ATOM 1062 C CA . ALA A 1 132 ? 12.822 6.333 -11.891 1.00 73.25 132 ALA A CA 1
ATOM 1063 C C . ALA A 1 132 ? 12.277 6.656 -13.297 1.00 73.25 132 ALA A C 1
ATOM 1065 O O . ALA A 1 132 ? 12.631 5.988 -14.266 1.00 73.25 132 ALA A O 1
ATOM 1066 N N . CYS A 1 133 ? 11.436 7.690 -13.423 1.00 65.38 133 CYS A N 1
ATOM 1067 C CA . CYS A 1 133 ? 11.018 8.202 -14.729 1.00 65.38 133 CYS A CA 1
ATOM 1068 C C . CYS A 1 133 ? 12.185 8.833 -15.494 1.00 65.38 133 CYS A C 1
ATOM 1070 O O . CYS A 1 133 ? 12.311 8.596 -16.691 1.00 65.38 133 CYS A O 1
ATOM 1072 N N . GLU A 1 134 ? 13.032 9.614 -14.823 1.00 67.88 134 GLU A N 1
ATOM 1073 C CA . GLU A 1 134 ? 14.183 10.265 -15.458 1.00 67.88 134 GLU A CA 1
ATOM 1074 C C . GLU A 1 134 ? 15.203 9.236 -15.971 1.00 67.88 134 GLU A C 1
ATOM 1076 O O . GLU A 1 134 ? 15.697 9.362 -17.091 1.00 67.88 134 GLU A O 1
ATOM 1081 N N . ASP A 1 135 ? 15.450 8.171 -15.203 1.00 68.38 135 ASP A N 1
ATOM 1082 C CA . ASP A 1 135 ? 16.329 7.066 -15.597 1.00 68.38 135 ASP A CA 1
ATOM 1083 C C . ASP A 1 135 ? 15.778 6.318 -16.820 1.00 68.38 135 ASP A C 1
ATOM 1085 O O . ASP A 1 135 ? 16.516 6.071 -17.775 1.00 68.38 135 ASP A O 1
ATOM 1089 N N . LEU A 1 136 ? 14.466 6.051 -16.857 1.00 71.06 136 LEU A N 1
ATOM 1090 C CA . LEU A 1 136 ? 13.806 5.427 -18.008 1.00 71.06 136 LEU A CA 1
ATOM 1091 C C . LEU A 1 136 ? 13.846 6.333 -19.252 1.00 71.06 136 LEU A C 1
ATOM 1093 O O . LEU A 1 136 ? 14.107 5.866 -20.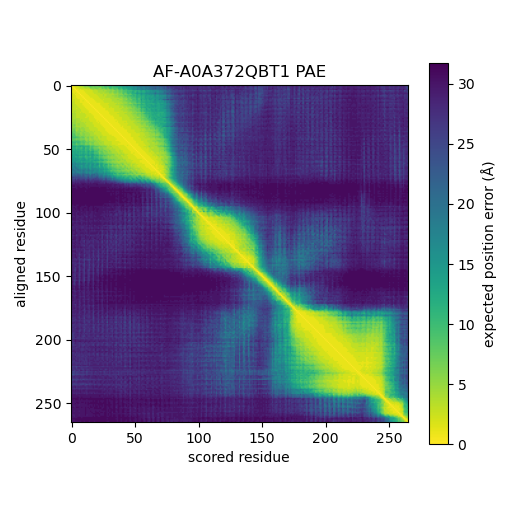361 1.00 71.06 136 LEU A O 1
ATOM 1097 N N . ILE A 1 137 ? 13.637 7.643 -19.085 1.00 72.62 137 ILE A N 1
ATOM 1098 C CA . ILE A 1 137 ? 13.748 8.634 -20.169 1.00 72.62 137 ILE A CA 1
ATOM 1099 C C . ILE A 1 137 ? 15.184 8.687 -20.701 1.00 72.62 137 ILE A C 1
ATOM 1101 O O . ILE A 1 137 ? 15.393 8.785 -21.914 1.00 72.62 137 ILE A O 1
ATOM 1105 N N . LYS A 1 138 ? 16.181 8.600 -19.819 1.00 69.06 138 LYS A N 1
ATOM 1106 C CA . LYS A 1 138 ? 17.601 8.609 -20.175 1.00 69.06 138 LYS A CA 1
ATOM 1107 C C . LYS A 1 138 ? 18.018 7.318 -20.878 1.00 69.06 138 LYS A C 1
ATOM 1109 O O . LYS A 1 138 ? 18.746 7.386 -21.865 1.00 69.06 138 LYS A O 1
ATOM 1114 N N . GLU A 1 139 ? 17.510 6.166 -20.452 1.00 68.25 139 GLU A N 1
ATOM 1115 C CA . GLU A 1 139 ? 17.731 4.867 -21.100 1.00 68.25 139 GLU A CA 1
ATOM 1116 C C . GLU A 1 139 ? 17.126 4.834 -22.515 1.00 68.25 139 GLU A C 1
ATOM 1118 O O . GLU A 1 139 ? 17.792 4.450 -23.483 1.00 68.25 139 GLU A O 1
ATOM 1123 N N . ILE A 1 140 ? 15.909 5.364 -22.670 1.00 65.06 140 ILE A N 1
ATOM 1124 C CA . ILE A 1 140 ? 15.264 5.546 -23.977 1.00 65.06 140 ILE A CA 1
ATOM 1125 C C . ILE A 1 140 ? 16.065 6.535 -24.842 1.00 65.06 140 ILE A C 1
ATOM 1127 O O . ILE A 1 140 ? 16.346 6.251 -26.004 1.00 65.06 140 ILE A O 1
ATOM 1131 N N . SER A 1 141 ? 16.506 7.667 -24.286 1.00 65.56 141 SER A N 1
ATOM 1132 C CA . SER A 1 141 ? 17.270 8.691 -25.021 1.00 65.56 141 SER A CA 1
ATOM 1133 C C . SER A 1 141 ? 18.645 8.194 -25.476 1.00 65.56 141 SER A C 1
ATOM 1135 O O . SER A 1 141 ? 19.083 8.506 -26.582 1.00 65.56 141 SER A O 1
ATOM 1137 N N . THR A 1 142 ? 19.316 7.386 -24.654 1.00 60.91 142 THR A N 1
ATOM 1138 C CA . THR A 1 142 ? 20.616 6.778 -24.983 1.00 60.91 142 THR A CA 1
ATOM 1139 C C . THR A 1 142 ? 20.460 5.752 -26.104 1.00 60.91 142 THR A C 1
ATOM 1141 O O . THR A 1 142 ? 21.272 5.715 -27.025 1.00 60.91 142 THR A O 1
ATOM 1144 N N . SER A 1 143 ? 19.350 5.010 -26.095 1.00 57.75 143 SER A N 1
ATOM 1145 C CA . SER A 1 143 ? 18.978 4.081 -27.167 1.00 57.75 143 SER A CA 1
ATOM 1146 C C . SER A 1 143 ? 18.659 4.791 -28.496 1.00 57.75 143 SER A C 1
ATOM 1148 O O . SER A 1 143 ? 18.856 4.217 -29.565 1.00 57.75 143 SER A O 1
ATOM 1150 N N . ILE A 1 144 ? 18.192 6.046 -28.447 1.00 51.75 144 ILE A N 1
ATOM 1151 C CA . ILE A 1 144 ? 17.890 6.882 -29.626 1.00 51.75 144 ILE A CA 1
ATOM 1152 C C . ILE A 1 144 ? 19.150 7.586 -30.175 1.00 51.75 144 ILE A C 1
ATOM 1154 O O . ILE A 1 144 ? 19.281 7.758 -31.387 1.00 51.75 144 ILE A O 1
ATOM 1158 N N . SER A 1 145 ? 20.101 7.963 -29.311 1.00 42.28 145 SER A N 1
ATOM 1159 C CA . SER A 1 145 ? 21.307 8.746 -29.654 1.00 42.28 145 SER A CA 1
ATOM 1160 C C . SER A 1 145 ? 22.284 8.031 -30.609 1.00 42.28 145 SER A C 1
ATOM 1162 O O . SER A 1 145 ? 23.102 8.674 -31.268 1.00 42.28 145 SER A O 1
ATOM 1164 N N . CYS A 1 146 ? 22.184 6.706 -30.754 1.00 37.12 146 CYS A N 1
ATOM 1165 C CA . CYS A 1 146 ? 23.058 5.921 -31.634 1.00 37.12 146 CYS A CA 1
ATOM 1166 C C . CYS A 1 146 ? 22.792 6.102 -33.143 1.00 37.12 146 CYS A C 1
ATOM 1168 O O . CYS A 1 146 ? 23.524 5.529 -33.948 1.00 37.12 146 CYS A O 1
ATOM 1170 N N . ASN A 1 147 ? 21.802 6.906 -33.551 1.00 47.72 147 ASN A N 1
ATOM 1171 C CA . ASN A 1 147 ? 21.499 7.150 -34.962 1.00 47.72 147 ASN A CA 1
ATOM 1172 C C . ASN A 1 147 ? 21.655 8.642 -35.311 1.00 47.72 147 ASN A C 1
ATOM 1174 O O . ASN A 1 147 ? 20.826 9.469 -34.943 1.00 47.72 147 ASN A O 1
ATOM 1178 N N . ALA A 1 148 ? 22.699 8.990 -36.068 1.00 39.50 148 ALA A N 1
ATOM 1179 C CA . ALA A 1 148 ? 22.905 10.327 -36.636 1.00 39.50 148 ALA A CA 1
ATOM 1180 C C . ALA A 1 148 ? 23.196 10.227 -38.154 1.00 39.50 148 ALA A C 1
ATOM 1182 O O . ALA A 1 148 ? 23.645 9.179 -38.616 1.00 39.50 148 ALA A O 1
ATOM 1183 N N . PRO A 1 149 ? 23.053 11.307 -38.947 1.00 47.78 149 PRO A N 1
ATOM 1184 C CA . PRO A 1 149 ? 21.781 11.908 -39.361 1.00 47.78 149 PRO A CA 1
ATOM 1185 C C . PRO A 1 149 ? 21.700 12.069 -40.899 1.00 47.78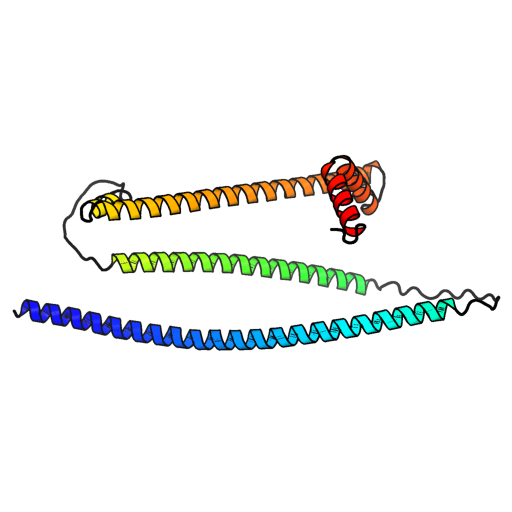 149 PRO A C 1
ATOM 1187 O O . PRO A 1 149 ? 22.709 12.345 -41.548 1.00 47.78 149 PRO A O 1
ATOM 1190 N N . ILE A 1 150 ? 20.505 12.005 -41.502 1.00 35.00 150 ILE A N 1
ATOM 1191 C CA . ILE A 1 150 ? 20.303 12.487 -42.884 1.00 35.00 150 ILE A CA 1
ATOM 1192 C C . ILE A 1 150 ? 19.475 13.775 -42.855 1.00 35.00 150 ILE A C 1
ATOM 1194 O O . ILE A 1 150 ? 18.345 13.811 -42.378 1.00 35.00 150 ILE A O 1
ATOM 1198 N N . GLN A 1 151 ? 20.103 14.846 -43.347 1.00 40.69 151 GLN A N 1
ATOM 1199 C CA . GLN A 1 151 ? 19.550 16.181 -43.576 1.00 40.69 151 GLN A CA 1
ATOM 1200 C C . GLN A 1 151 ? 18.288 16.157 -44.458 1.00 40.69 151 GLN A C 1
ATOM 1202 O O . GLN A 1 151 ? 18.299 15.525 -45.512 1.00 40.69 151 GLN A O 1
ATOM 1207 N N . ASN A 1 152 ? 17.266 16.953 -44.107 1.00 32.41 152 ASN A N 1
ATOM 1208 C CA . ASN A 1 152 ? 16.861 18.175 -44.837 1.00 32.41 152 ASN A CA 1
ATOM 1209 C C . ASN A 1 152 ? 15.568 18.806 -44.252 1.00 32.41 152 ASN A C 1
ATOM 1211 O O . ASN A 1 152 ? 14.610 18.120 -43.920 1.00 32.41 152 ASN A O 1
ATOM 1215 N N . GLN A 1 153 ? 15.558 20.138 -44.136 1.00 29.53 153 GLN A N 1
ATOM 1216 C CA . GLN A 1 153 ? 14.434 21.020 -43.738 1.00 29.53 153 GLN A CA 1
ATOM 1217 C C . GLN A 1 153 ? 13.631 21.523 -44.975 1.00 29.53 153 GLN A C 1
ATOM 1219 O O . GLN A 1 153 ? 14.153 21.356 -46.078 1.00 29.53 153 GLN A O 1
ATOM 1224 N N . PRO A 1 154 ? 12.506 22.297 -44.875 1.00 48.78 154 PRO A N 1
ATOM 1225 C CA . PRO A 1 154 ? 11.537 22.525 -43.776 1.00 48.78 154 PRO A CA 1
ATOM 1226 C C . PRO A 1 154 ? 10.025 22.576 -44.182 1.00 48.78 154 PRO A C 1
ATOM 1228 O O . PRO A 1 154 ? 9.682 22.900 -45.316 1.00 48.78 154 PRO A O 1
ATOM 1231 N N . ARG A 1 155 ? 9.149 22.508 -43.151 1.00 33.78 155 ARG A N 1
ATOM 1232 C CA . ARG A 1 155 ? 7.948 23.362 -42.879 1.00 33.78 155 ARG A CA 1
ATOM 1233 C C . ARG A 1 155 ? 6.553 22.689 -42.902 1.00 33.78 155 ARG A C 1
ATOM 1235 O O . ARG A 1 155 ? 6.014 22.428 -43.968 1.00 33.78 155 ARG A O 1
ATOM 1242 N N . GLY A 1 156 ? 5.897 22.642 -41.724 1.00 29.45 156 GLY A N 1
ATOM 1243 C CA . GLY A 1 156 ? 4.435 22.834 -41.605 1.00 29.45 156 GLY A CA 1
ATOM 1244 C C . GLY A 1 156 ? 3.636 21.990 -40.588 1.00 29.45 156 GLY A C 1
ATOM 1245 O O . GLY A 1 156 ? 2.912 21.106 -41.006 1.00 29.45 156 GLY A O 1
ATOM 1246 N N . ILE A 1 157 ? 3.668 22.368 -39.300 1.00 35.09 157 ILE A N 1
ATOM 1247 C CA . ILE A 1 157 ? 2.601 22.211 -38.273 1.00 35.09 157 ILE A CA 1
ATOM 1248 C C . ILE A 1 157 ? 2.186 20.775 -37.836 1.00 35.09 157 ILE A C 1
ATOM 1250 O O . ILE A 1 157 ? 1.283 20.164 -38.388 1.00 35.09 157 ILE A O 1
ATOM 1254 N N . SER A 1 158 ? 2.779 20.356 -36.704 1.00 48.62 158 SER A N 1
ATOM 1255 C CA . SER A 1 158 ? 2.168 19.728 -35.508 1.00 48.62 158 SER A CA 1
ATOM 1256 C C . SER A 1 158 ? 1.241 18.508 -35.665 1.00 48.62 158 SER A C 1
ATOM 1258 O O . SER A 1 158 ? 0.029 18.683 -35.676 1.00 48.62 158 SER A O 1
ATOM 1260 N N . HIS A 1 159 ? 1.812 17.294 -35.603 1.00 37.03 159 HIS A N 1
ATOM 1261 C CA . HIS A 1 159 ? 1.242 16.054 -35.021 1.00 37.03 159 HIS A CA 1
ATOM 1262 C C . HIS A 1 159 ? 2.358 14.976 -34.937 1.00 37.03 159 HIS A C 1
ATOM 1264 O O . HIS A 1 159 ? 2.325 13.963 -35.628 1.00 37.03 159 HIS A O 1
ATOM 1270 N N . ASP A 1 160 ? 3.406 15.205 -34.135 1.00 44.66 160 ASP A N 1
ATOM 1271 C CA . ASP A 1 160 ? 4.683 14.468 -34.281 1.00 44.66 160 ASP A CA 1
ATOM 1272 C C . ASP A 1 160 ? 4.810 13.136 -33.510 1.00 44.66 160 ASP A C 1
ATOM 1274 O O . ASP A 1 160 ? 5.787 12.414 -33.685 1.00 44.66 160 ASP A O 1
ATOM 1278 N N . SER A 1 161 ? 3.822 12.732 -32.704 1.00 50.47 161 SER A N 1
ATOM 1279 C CA . SER A 1 161 ? 3.892 11.448 -31.972 1.00 50.47 161 SER A CA 1
ATOM 1280 C C . SER A 1 161 ? 3.438 10.231 -32.790 1.00 50.47 161 SER A C 1
ATOM 1282 O O . SER A 1 161 ? 3.692 9.101 -32.388 1.00 50.47 161 SER A O 1
ATOM 1284 N N . ILE A 1 162 ? 2.785 10.435 -33.941 1.00 45.59 162 ILE A N 1
ATOM 1285 C CA . ILE A 1 162 ? 2.288 9.342 -34.803 1.00 45.59 162 ILE A CA 1
ATOM 1286 C C . ILE A 1 162 ? 3.250 9.075 -35.982 1.00 45.59 162 ILE A C 1
ATOM 1288 O O . ILE A 1 162 ? 3.307 7.965 -36.513 1.00 45.59 162 ILE A O 1
ATOM 1292 N N . SER A 1 163 ? 4.083 10.056 -36.349 1.00 45.78 163 SER A N 1
ATOM 1293 C CA . SER A 1 163 ? 4.995 9.952 -37.498 1.00 45.78 163 SER A CA 1
ATOM 1294 C C . SER A 1 163 ? 6.116 8.919 -37.281 1.00 45.78 163 SER A C 1
ATOM 1296 O O . SER A 1 163 ? 6.357 8.080 -38.148 1.00 45.78 163 SER A O 1
ATOM 1298 N N . GLN A 1 164 ? 6.718 8.864 -36.084 1.00 48.12 164 GLN A N 1
ATOM 1299 C CA . GLN A 1 164 ? 7.823 7.928 -35.800 1.00 48.12 164 GLN A CA 1
ATOM 1300 C C . GLN A 1 164 ? 7.395 6.451 -35.754 1.00 48.12 164 GLN A C 1
ATOM 1302 O O . GLN A 1 164 ? 8.164 5.574 -36.144 1.00 48.12 164 GLN A O 1
ATOM 1307 N N . VAL A 1 165 ? 6.153 6.156 -35.350 1.00 46.28 165 VAL A N 1
ATOM 1308 C CA . VAL A 1 165 ? 5.601 4.784 -35.386 1.00 46.28 165 VAL A CA 1
ATOM 1309 C C . VAL A 1 165 ? 5.463 4.292 -36.835 1.00 46.28 165 VAL A C 1
ATOM 1311 O O . VAL A 1 165 ? 5.664 3.112 -37.139 1.00 46.28 165 VAL A O 1
ATOM 1314 N N . THR A 1 166 ? 5.175 5.218 -37.751 1.00 46.03 166 THR A N 1
ATOM 1315 C CA . THR A 1 166 ? 4.966 4.921 -39.171 1.00 46.03 166 THR A CA 1
ATOM 1316 C C . THR A 1 166 ? 6.297 4.747 -39.917 1.00 46.03 166 THR A C 1
ATOM 1318 O O . THR A 1 166 ? 6.400 3.896 -40.797 1.00 46.03 166 THR A O 1
ATOM 1321 N N . GLU A 1 167 ? 7.348 5.472 -39.527 1.00 40.38 167 GLU A N 1
ATOM 1322 C CA . GLU A 1 167 ? 8.672 5.402 -40.166 1.00 40.38 167 GLU A CA 1
ATOM 1323 C C . GLU A 1 167 ? 9.473 4.142 -39.771 1.00 40.38 167 GLU A C 1
ATOM 1325 O O . GLU A 1 167 ? 10.124 3.525 -40.618 1.00 40.38 167 GLU A O 1
ATOM 1330 N N . ILE A 1 168 ? 9.335 3.658 -38.528 1.00 48.00 168 ILE A N 1
ATOM 1331 C CA . ILE A 1 168 ? 9.914 2.368 -38.093 1.00 48.00 168 ILE A CA 1
ATOM 1332 C C . ILE A 1 168 ? 9.242 1.184 -38.814 1.00 48.00 168 ILE A C 1
ATOM 1334 O O . ILE A 1 168 ? 9.892 0.181 -39.116 1.00 48.00 168 ILE A O 1
ATOM 1338 N N . SER A 1 169 ? 7.959 1.315 -39.165 1.00 48.78 169 SER A N 1
ATOM 1339 C CA . SER A 1 169 ? 7.204 0.274 -39.877 1.00 48.78 169 SER A CA 1
ATOM 1340 C C . SER A 1 169 ? 7.671 0.056 -41.324 1.00 48.78 169 SER A C 1
ATOM 1342 O O . SER A 1 169 ? 7.441 -1.015 -41.880 1.00 48.78 169 SER A O 1
ATOM 1344 N N . LEU A 1 170 ? 8.360 1.027 -41.938 1.00 48.31 170 LEU A N 1
ATOM 1345 C CA . LEU A 1 170 ? 8.798 0.940 -43.338 1.00 48.31 170 LEU A CA 1
ATOM 1346 C C . LEU A 1 170 ? 10.143 0.217 -43.534 1.00 48.31 170 LEU A C 1
ATOM 1348 O O . LEU A 1 170 ? 10.485 -0.123 -44.665 1.00 48.31 170 LEU A O 1
ATOM 1352 N N . THR A 1 171 ? 10.899 -0.058 -42.465 1.00 50.06 171 THR A N 1
ATOM 1353 C CA . THR A 1 171 ? 12.260 -0.630 -42.557 1.00 50.06 171 THR A CA 1
ATOM 1354 C C . THR A 1 171 ? 12.402 -2.038 -41.972 1.00 50.06 171 THR A C 1
ATOM 1356 O O . THR A 1 171 ? 13.475 -2.637 -42.066 1.00 50.06 171 THR A O 1
ATOM 1359 N N . LEU A 1 172 ? 11.341 -2.613 -41.395 1.00 53.88 172 LEU A N 1
ATOM 1360 C CA . LEU A 1 172 ? 11.449 -3.825 -40.584 1.00 53.88 172 LEU A CA 1
ATOM 1361 C C . LEU A 1 172 ? 10.249 -4.763 -40.799 1.00 53.88 172 LEU A C 1
ATOM 1363 O O . LEU A 1 172 ? 9.106 -4.371 -40.614 1.00 53.88 172 LEU A O 1
ATOM 1367 N N . GLY A 1 173 ? 10.515 -6.007 -41.218 1.00 57.38 173 GLY A N 1
ATOM 1368 C CA . GLY A 1 173 ? 9.494 -6.952 -41.697 1.00 57.38 173 GLY A CA 1
ATOM 1369 C C . GLY A 1 173 ? 8.291 -7.195 -40.765 1.00 57.38 173 GLY A C 1
ATOM 1370 O O . GLY A 1 173 ? 8.397 -7.087 -39.542 1.00 57.38 173 GLY A O 1
ATOM 1371 N N . GLN A 1 174 ? 7.169 -7.603 -41.378 1.00 55.75 174 GLN A N 1
ATOM 1372 C CA . GLN A 1 174 ? 5.812 -7.724 -40.811 1.00 55.75 174 GLN A CA 1
ATOM 1373 C C . GLN A 1 174 ? 5.749 -8.248 -39.360 1.00 55.75 174 GLN A C 1
ATOM 1375 O O . GLN A 1 174 ? 5.126 -7.630 -38.505 1.00 55.75 174 GLN A O 1
ATOM 1380 N N . GLY A 1 175 ? 6.473 -9.329 -39.044 1.00 55.69 175 GLY A N 1
ATOM 1381 C CA . GLY A 1 175 ? 6.388 -9.989 -37.735 1.00 55.69 175 GLY A CA 1
ATOM 1382 C C . GLY A 1 175 ? 6.967 -9.210 -36.544 1.00 55.69 175 GLY A C 1
ATOM 1383 O O . GLY A 1 175 ? 6.691 -9.575 -35.407 1.00 55.69 175 GLY A O 1
ATOM 1384 N N . LYS A 1 176 ? 7.766 -8.155 -36.758 1.00 58.94 176 LYS A N 1
ATOM 1385 C CA . LYS A 1 176 ? 8.298 -7.310 -35.665 1.00 58.94 176 LYS A CA 1
ATOM 1386 C C . LYS A 1 176 ? 7.394 -6.114 -35.355 1.00 58.94 176 LYS A C 1
ATOM 1388 O O . LYS A 1 176 ? 7.294 -5.728 -34.192 1.00 58.94 176 LYS A O 1
ATOM 1393 N N . SER A 1 177 ? 6.711 -5.582 -36.370 1.00 65.56 177 SER A N 1
ATOM 1394 C CA . SER A 1 177 ? 5.672 -4.556 -36.209 1.00 65.56 177 SER A CA 1
ATOM 1395 C C . SER A 1 177 ? 4.526 -5.080 -35.330 1.00 65.56 177 SER A C 1
ATOM 1397 O O . SER A 1 177 ? 4.132 -4.420 -34.369 1.00 65.56 177 SER A O 1
ATOM 1399 N N . ASP A 1 178 ? 4.115 -6.336 -35.543 1.00 76.88 178 ASP A N 1
ATOM 1400 C CA . ASP A 1 178 ? 3.082 -6.998 -34.736 1.00 76.88 178 ASP A CA 1
ATOM 1401 C C . ASP A 1 178 ? 3.474 -7.132 -33.252 1.00 76.88 178 ASP A C 1
ATOM 1403 O O . ASP A 1 178 ? 2.644 -6.960 -32.358 1.00 76.88 178 ASP A O 1
ATOM 1407 N N . ILE A 1 179 ? 4.749 -7.411 -32.957 1.00 80.00 179 ILE A N 1
ATOM 1408 C CA . ILE A 1 179 ? 5.243 -7.548 -31.577 1.00 80.00 179 ILE A CA 1
ATOM 1409 C C . ILE A 1 179 ? 5.211 -6.200 -30.852 1.00 80.00 179 ILE A C 1
ATOM 1411 O O . ILE A 1 179 ? 4.734 -6.130 -29.721 1.00 80.00 179 ILE A O 1
ATOM 1415 N N . LEU A 1 180 ? 5.683 -5.131 -31.497 1.00 82.12 180 LEU A N 1
ATOM 1416 C CA . LEU A 1 180 ? 5.675 -3.791 -30.905 1.00 82.12 180 LEU A CA 1
ATOM 1417 C C . LEU A 1 180 ? 4.246 -3.299 -30.653 1.00 82.12 180 LEU A C 1
ATOM 1419 O O . LEU A 1 180 ? 3.962 -2.789 -29.570 1.00 82.12 180 LEU A O 1
ATOM 1423 N N . GLN A 1 181 ? 3.333 -3.531 -31.600 1.00 81.81 181 GLN A N 1
ATOM 1424 C CA . GLN A 1 181 ? 1.923 -3.190 -31.427 1.00 81.81 181 GLN A CA 1
ATOM 1425 C C . GLN A 1 181 ? 1.291 -3.966 -30.263 1.00 81.81 181 GLN A C 1
ATOM 1427 O O . GLN A 1 181 ? 0.543 -3.400 -29.469 1.00 81.81 181 GLN A O 1
ATOM 1432 N N . ASN A 1 182 ? 1.622 -5.251 -30.115 1.00 90.38 182 ASN A N 1
ATOM 1433 C CA . ASN A 1 182 ? 1.142 -6.061 -28.997 1.00 90.38 182 ASN A CA 1
ATOM 1434 C C . ASN A 1 182 ? 1.654 -5.553 -27.646 1.00 90.38 182 ASN A C 1
ATOM 1436 O O . ASN A 1 182 ? 0.884 -5.499 -26.689 1.00 90.38 182 ASN A O 1
ATOM 1440 N N . ILE A 1 183 ? 2.925 -5.155 -27.564 1.00 85.88 183 ILE A N 1
ATOM 1441 C CA . ILE A 1 183 ? 3.504 -4.595 -26.336 1.00 85.88 183 ILE A CA 1
ATOM 1442 C C . ILE A 1 183 ? 2.828 -3.265 -25.981 1.00 85.88 183 ILE A C 1
ATOM 1444 O O . ILE A 1 183 ? 2.427 -3.087 -24.832 1.00 85.88 183 ILE A O 1
ATOM 1448 N N . ALA A 1 184 ? 2.628 -2.372 -26.955 1.00 89.56 184 ALA A N 1
ATOM 1449 C CA . ALA A 1 184 ? 1.933 -1.102 -26.740 1.00 89.56 184 ALA A CA 1
ATOM 1450 C C . ALA A 1 184 ? 0.495 -1.315 -26.233 1.00 89.56 184 ALA A C 1
ATOM 1452 O O . ALA A 1 184 ? 0.099 -0.732 -25.226 1.00 89.56 184 ALA A O 1
ATOM 1453 N N . ASN A 1 185 ? -0.247 -2.235 -26.859 1.00 91.62 185 ASN A N 1
ATOM 1454 C CA . ASN A 1 185 ? -1.609 -2.579 -26.449 1.00 91.62 185 ASN A CA 1
ATOM 1455 C C . ASN A 1 185 ? -1.664 -3.175 -25.029 1.00 91.62 185 ASN A C 1
ATOM 1457 O O . ASN A 1 185 ? -2.636 -2.974 -24.301 1.00 91.62 185 ASN A O 1
ATOM 1461 N N . LEU A 1 186 ? -0.658 -3.964 -24.634 1.00 93.38 186 LEU A N 1
ATOM 1462 C CA . LEU A 1 186 ? -0.573 -4.521 -23.282 1.00 93.38 186 LEU A CA 1
ATOM 1463 C C . LEU A 1 186 ? -0.269 -3.439 -22.243 1.00 93.38 186 LEU A C 1
ATOM 1465 O O . LEU A 1 186 ? -0.866 -3.461 -21.168 1.00 93.38 186 LEU A O 1
ATOM 1469 N N . TYR A 1 187 ? 0.621 -2.501 -22.568 1.00 92.94 187 TYR A N 1
ATOM 1470 C CA . TYR A 1 187 ? 0.937 -1.371 -21.700 1.00 92.94 187 TYR A CA 1
ATOM 1471 C C . TYR A 1 187 ? -0.285 -0.472 -21.476 1.00 92.94 187 TYR A C 1
ATOM 1473 O O . TYR A 1 187 ? -0.625 -0.186 -20.332 1.00 92.94 187 TYR A O 1
ATOM 1481 N N . GLU A 1 188 ? -1.007 -0.117 -22.542 1.00 94.06 188 GLU A N 1
ATOM 1482 C CA . GLU A 1 188 ? -2.236 0.682 -22.453 1.00 94.06 188 GLU A CA 1
ATOM 1483 C C . GLU A 1 188 ? -3.279 0.014 -21.542 1.00 94.06 188 GLU A C 1
ATOM 1485 O O . GLU A 1 188 ? -3.768 0.627 -20.594 1.00 94.06 188 GLU A O 1
ATOM 1490 N N . LYS A 1 189 ? -3.523 -1.291 -21.727 1.00 93.38 189 LYS A N 1
ATOM 1491 C CA . LYS A 1 189 ? -4.427 -2.061 -20.855 1.00 93.38 189 LYS A CA 1
ATOM 1492 C C . LYS A 1 189 ? -3.977 -2.093 -19.396 1.00 93.38 189 LYS A C 1
ATOM 1494 O O . LYS A 1 189 ? -4.823 -2.129 -18.503 1.00 93.38 189 LYS A O 1
ATOM 1499 N N . ALA A 1 190 ? -2.670 -2.133 -19.143 1.00 91.88 190 ALA A N 1
ATOM 1500 C CA . ALA A 1 190 ? -2.137 -2.097 -17.786 1.00 91.88 190 ALA A CA 1
ATOM 1501 C C . ALA A 1 190 ? -2.385 -0.729 -17.130 1.00 91.88 190 ALA A C 1
ATOM 1503 O O . ALA A 1 190 ? -2.840 -0.689 -15.987 1.00 91.88 190 ALA A O 1
ATOM 1504 N N . CYS A 1 191 ? -2.168 0.368 -17.862 1.00 92.50 191 CYS A N 1
ATOM 1505 C CA . CYS A 1 191 ? -2.474 1.723 -17.398 1.00 92.50 191 CYS A CA 1
ATOM 1506 C C . CYS A 1 191 ? -3.970 1.910 -17.110 1.00 92.50 191 CYS A C 1
ATOM 1508 O O . CYS A 1 191 ? -4.332 2.440 -16.060 1.00 92.50 191 CYS A O 1
ATOM 1510 N N . ASP A 1 192 ? -4.844 1.416 -17.989 1.00 93.69 192 ASP A N 1
ATOM 1511 C CA . ASP A 1 192 ? -6.294 1.472 -17.778 1.00 93.69 192 ASP A CA 1
ATOM 1512 C C . ASP A 1 192 ? -6.718 0.687 -16.531 1.00 93.69 192 ASP A C 1
ATOM 1514 O O . ASP A 1 192 ? -7.522 1.157 -15.722 1.00 93.69 192 ASP A O 1
ATOM 1518 N N . ALA A 1 193 ? -6.164 -0.514 -16.340 1.00 93.44 193 ALA A N 1
ATOM 1519 C CA . ALA A 1 193 ? -6.446 -1.328 -15.162 1.00 93.44 193 ALA A CA 1
ATOM 1520 C C . ALA A 1 193 ? -5.971 -0.649 -13.864 1.00 93.44 193 ALA A C 1
ATOM 1522 O O . ALA A 1 193 ? -6.661 -0.721 -12.841 1.00 93.44 193 ALA A O 1
ATOM 1523 N N . GLU A 1 194 ? -4.823 0.030 -13.900 1.00 94.00 194 GLU A N 1
ATOM 1524 C CA . GLU A 1 194 ? -4.324 0.828 -12.780 1.00 94.00 194 GLU A CA 1
ATOM 1525 C C . GLU A 1 194 ? -5.270 1.993 -12.457 1.00 94.00 194 GLU A C 1
ATOM 1527 O O . GLU A 1 194 ? -5.658 2.152 -11.297 1.00 94.00 194 GLU A O 1
ATOM 1532 N N . ASP A 1 195 ? -5.713 2.760 -13.458 1.00 94.62 195 ASP A N 1
ATOM 1533 C CA . ASP A 1 195 ? -6.655 3.871 -13.270 1.00 94.62 195 ASP A CA 1
ATOM 1534 C C . ASP A 1 195 ? -7.994 3.399 -12.681 1.00 94.62 195 ASP A C 1
ATOM 1536 O O . ASP A 1 195 ? -8.500 3.985 -11.717 1.00 94.62 195 ASP A O 1
ATOM 1540 N N . VAL A 1 196 ? -8.541 2.288 -13.186 1.00 94.88 196 VAL A N 1
ATOM 1541 C CA . VAL A 1 196 ? -9.762 1.676 -12.638 1.00 94.88 196 VAL A CA 1
ATOM 1542 C C . VAL A 1 196 ? -9.567 1.276 -11.174 1.00 94.88 196 VAL A C 1
ATOM 1544 O O . VAL A 1 196 ? -10.434 1.556 -10.343 1.00 94.88 196 VAL A O 1
ATOM 1547 N N . SER A 1 197 ? -8.428 0.670 -10.834 1.00 92.31 197 SER A N 1
ATOM 1548 C CA . SER A 1 197 ? -8.093 0.294 -9.455 1.00 92.31 197 SER A CA 1
ATOM 1549 C C . SER A 1 197 ? -7.965 1.519 -8.542 1.00 92.31 197 SER A C 1
ATOM 1551 O O . SER A 1 197 ? -8.527 1.549 -7.445 1.00 92.31 197 SER A O 1
ATOM 1553 N N . ILE A 1 198 ? -7.299 2.581 -9.006 1.00 93.12 198 ILE A N 1
ATOM 1554 C CA . ILE A 1 198 ? -7.176 3.848 -8.273 1.00 93.12 198 ILE A CA 1
ATOM 1555 C C . ILE A 1 198 ? -8.557 4.453 -8.015 1.00 93.12 198 ILE A C 1
ATOM 1557 O O . ILE A 1 198 ? -8.854 4.823 -6.877 1.00 93.12 198 ILE A O 1
ATOM 1561 N N . LYS A 1 199 ? -9.418 4.526 -9.034 1.00 96.44 199 LYS A N 1
ATOM 1562 C CA . LYS A 1 199 ? -10.786 5.047 -8.901 1.00 96.44 199 LYS A CA 1
ATOM 1563 C C . LYS A 1 199 ? -11.624 4.212 -7.937 1.00 96.44 199 LYS A C 1
ATOM 1565 O O . LYS A 1 199 ? -12.337 4.781 -7.111 1.00 96.44 199 LYS A O 1
ATOM 1570 N N . ALA A 1 200 ? -11.513 2.884 -7.990 1.00 93.31 200 ALA A N 1
ATOM 1571 C CA . ALA A 1 200 ? -12.187 1.993 -7.048 1.00 93.31 200 ALA A CA 1
ATOM 1572 C C . ALA A 1 200 ? -11.726 2.247 -5.602 1.00 93.31 200 ALA A C 1
ATOM 1574 O O . ALA A 1 200 ? -12.562 2.433 -4.719 1.00 93.31 200 ALA A O 1
ATOM 1575 N N . ASN A 1 201 ? -10.415 2.368 -5.374 1.00 94.50 201 ASN A N 1
ATOM 1576 C CA . ASN A 1 201 ? -9.853 2.682 -4.058 1.00 94.50 201 ASN A CA 1
ATOM 1577 C C . ASN A 1 201 ? -10.299 4.064 -3.553 1.00 94.50 201 ASN A C 1
ATOM 1579 O O . ASN A 1 201 ? -10.637 4.225 -2.382 1.00 94.50 201 ASN A O 1
ATOM 1583 N N . GLN A 1 202 ? -10.339 5.074 -4.428 1.00 96.50 202 GLN A N 1
ATOM 1584 C CA . GLN A 1 202 ? -10.864 6.400 -4.086 1.00 96.50 202 GLN A CA 1
ATOM 1585 C C . GLN A 1 202 ? -12.342 6.333 -3.680 1.00 96.50 202 GLN A C 1
ATOM 1587 O O . GLN A 1 202 ? -12.727 6.930 -2.674 1.00 96.50 202 GLN A O 1
ATOM 1592 N N . ALA A 1 203 ? -13.163 5.591 -4.428 1.00 95.94 203 ALA A N 1
ATOM 1593 C CA . ALA A 1 203 ? -14.576 5.399 -4.116 1.00 95.94 203 ALA A CA 1
ATOM 1594 C C . ALA A 1 203 ? -14.777 4.664 -2.780 1.00 95.94 203 ALA A C 1
ATOM 1596 O O . ALA A 1 203 ? -15.634 5.059 -1.986 1.00 95.94 203 ALA A O 1
ATOM 1597 N N . GLU A 1 204 ? -13.961 3.648 -2.493 1.00 96.12 204 GLU A N 1
ATOM 1598 C CA . GLU A 1 204 ? -13.964 2.948 -1.208 1.00 96.12 204 GLU A CA 1
ATOM 1599 C C . GLU A 1 204 ? -13.623 3.899 -0.049 1.00 96.12 204 GLU A C 1
ATOM 1601 O O . GLU A 1 204 ? -14.375 3.979 0.925 1.00 96.12 204 GLU A O 1
ATOM 1606 N N . ILE A 1 205 ? -12.542 4.677 -0.167 1.00 95.56 205 ILE A N 1
ATOM 1607 C CA . ILE A 1 205 ? -12.139 5.658 0.855 1.00 95.56 205 ILE A CA 1
ATOM 1608 C C . ILE A 1 205 ? -13.248 6.688 1.098 1.00 95.56 205 ILE A C 1
ATOM 1610 O O . ILE A 1 205 ? -13.551 7.009 2.252 1.00 95.56 205 ILE A O 1
ATOM 1614 N N . LEU A 1 206 ? -13.872 7.199 0.032 1.00 96.62 206 LEU A N 1
ATOM 1615 C CA . LEU A 1 206 ? -14.993 8.138 0.132 1.00 96.62 206 LEU A CA 1
ATOM 1616 C C . LEU A 1 206 ? -16.187 7.513 0.862 1.00 96.62 206 LEU A C 1
ATOM 1618 O O . LEU A 1 206 ? -16.781 8.155 1.729 1.00 96.62 206 LEU A O 1
ATOM 1622 N N . CYS A 1 207 ? -16.516 6.257 0.557 1.00 97.31 207 CYS A N 1
ATOM 1623 C CA . CYS A 1 207 ? -17.590 5.524 1.221 1.00 97.31 207 CYS A CA 1
ATOM 1624 C C . CYS A 1 207 ? -17.323 5.368 2.726 1.00 97.31 207 CYS A C 1
ATOM 1626 O O . CYS A 1 207 ? -18.172 5.735 3.543 1.00 97.31 207 CYS A O 1
ATOM 1628 N N . TRP A 1 208 ? -16.124 4.914 3.106 1.00 97.56 208 TRP A N 1
ATOM 1629 C CA . TRP A 1 208 ? -15.734 4.777 4.513 1.00 97.56 208 TRP A CA 1
ATOM 1630 C C . TRP A 1 208 ? -15.721 6.113 5.254 1.00 97.56 208 TRP A C 1
ATOM 1632 O O . TRP A 1 208 ? -16.193 6.194 6.388 1.00 97.56 208 TRP A O 1
ATOM 1642 N N . SER A 1 209 ? -15.235 7.173 4.610 1.00 97.06 209 SER A N 1
ATOM 1643 C CA . SER A 1 209 ? -15.211 8.518 5.196 1.00 97.06 209 SER A CA 1
ATOM 1644 C C . SER A 1 209 ? -16.628 9.014 5.484 1.00 97.06 209 SER A C 1
ATOM 1646 O O . SER A 1 209 ? -16.922 9.459 6.593 1.00 97.06 209 SER A O 1
ATOM 1648 N N . ASN A 1 210 ? -17.536 8.864 4.516 1.00 96.56 210 ASN A N 1
ATOM 1649 C CA . ASN A 1 210 ? -18.944 9.218 4.687 1.00 96.56 210 ASN A CA 1
ATOM 1650 C C . ASN A 1 210 ? -19.620 8.376 5.776 1.00 96.56 210 ASN A C 1
ATOM 1652 O O . ASN A 1 210 ? -20.408 8.909 6.559 1.00 96.56 210 ASN A O 1
ATOM 1656 N N . PHE A 1 211 ? -19.295 7.082 5.861 1.00 94.31 211 PHE 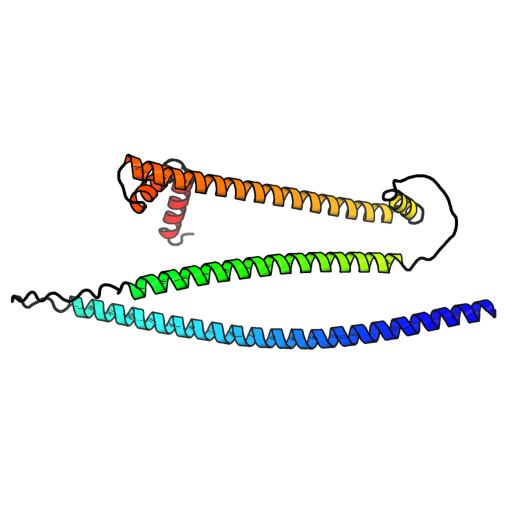A N 1
ATOM 1657 C CA . PHE A 1 211 ? -19.789 6.208 6.921 1.00 94.31 211 PHE A CA 1
ATOM 1658 C C . PHE A 1 211 ? -19.363 6.699 8.308 1.00 94.31 211 PHE A C 1
ATOM 1660 O O . PHE A 1 211 ? -20.216 6.821 9.182 1.00 94.31 211 PHE A O 1
ATOM 1667 N N . ILE A 1 212 ? -18.080 7.017 8.508 1.00 95.50 212 ILE A N 1
ATOM 1668 C CA . ILE A 1 212 ? -17.562 7.498 9.798 1.00 95.50 212 ILE A CA 1
ATOM 1669 C C . ILE A 1 212 ? -18.259 8.800 10.204 1.00 95.50 212 ILE A C 1
ATOM 1671 O O . ILE A 1 212 ? -18.749 8.903 11.325 1.00 95.50 212 ILE A O 1
ATOM 1675 N N . ILE A 1 213 ? -18.396 9.755 9.278 1.00 96.06 213 ILE A N 1
ATOM 1676 C CA . ILE A 1 213 ? -19.087 11.027 9.540 1.00 96.06 213 ILE A CA 1
ATOM 1677 C C . ILE A 1 213 ? -20.542 10.782 9.970 1.00 96.06 213 ILE A C 1
ATOM 1679 O O . ILE A 1 213 ? -21.013 11.353 10.954 1.00 96.06 213 ILE A O 1
ATOM 1683 N N . ALA A 1 214 ? -21.265 9.919 9.251 1.00 95.31 214 ALA A N 1
ATOM 1684 C CA . ALA A 1 214 ? -22.643 9.579 9.592 1.00 95.31 214 ALA A CA 1
ATOM 1685 C C . ALA A 1 214 ? -22.741 8.834 10.935 1.00 95.31 214 ALA A C 1
ATOM 1687 O O . ALA A 1 214 ? -23.678 9.060 11.705 1.00 95.31 214 ALA A O 1
ATOM 1688 N N . PHE A 1 215 ? -21.778 7.961 11.226 1.00 94.00 215 PHE A N 1
ATOM 1689 C CA . PHE A 1 215 ? -21.687 7.214 12.475 1.00 94.00 215 PHE A CA 1
ATOM 1690 C C . PHE A 1 215 ? -21.476 8.144 13.672 1.00 94.00 215 PHE A C 1
ATOM 1692 O O . PHE A 1 215 ? -22.229 8.058 14.642 1.00 94.00 215 PHE A O 1
ATOM 1699 N N . ASP A 1 216 ? -20.523 9.071 13.581 1.00 96.56 216 ASP A N 1
ATOM 1700 C CA . ASP A 1 216 ? -20.238 10.048 14.635 1.00 96.56 216 ASP A CA 1
ATOM 1701 C C . ASP A 1 216 ? -21.440 10.959 14.891 1.00 96.56 216 ASP A C 1
ATOM 1703 O O . ASP A 1 216 ? -21.879 11.098 16.035 1.00 96.56 216 ASP A O 1
ATOM 1707 N N . LYS A 1 217 ? -22.073 11.464 13.826 1.00 97.06 217 LYS A N 1
ATOM 1708 C CA . LYS A 1 217 ? -23.319 12.233 13.942 1.00 97.06 217 LYS A CA 1
ATOM 1709 C C . LYS A 1 217 ? -24.427 11.434 14.640 1.00 97.06 217 LYS A C 1
ATOM 1711 O O . LYS A 1 217 ? -25.126 11.956 15.504 1.00 97.06 217 LYS A O 1
ATOM 1716 N N . SER A 1 218 ? -24.562 10.150 14.311 1.00 95.88 218 SER A N 1
ATOM 1717 C CA . SER A 1 218 ? -25.556 9.271 14.941 1.00 95.88 218 SER A CA 1
ATOM 1718 C C . SER A 1 218 ? -25.276 9.056 16.434 1.00 95.88 218 SER A C 1
ATOM 1720 O O . SER A 1 218 ? -26.213 8.950 17.228 1.00 95.88 218 SER A O 1
ATOM 1722 N N . ILE A 1 219 ? -23.999 8.998 16.841 1.00 96.44 219 ILE A N 1
ATOM 1723 C CA . ILE A 1 219 ? -23.615 8.928 18.260 1.00 96.44 219 ILE A CA 1
ATOM 1724 C C . ILE A 1 219 ? -24.092 10.181 18.984 1.00 96.44 219 ILE A C 1
ATOM 1726 O O . ILE A 1 219 ? -24.742 10.062 20.023 1.00 96.44 219 ILE A O 1
ATOM 1730 N N . GLU A 1 220 ? -23.786 11.359 18.441 1.00 97.25 220 GLU A N 1
ATOM 1731 C CA . GLU A 1 220 ? -24.174 12.642 19.030 1.00 97.25 220 GLU A CA 1
ATOM 1732 C C . GLU A 1 220 ? -25.698 12.762 19.172 1.00 97.25 220 GLU A C 1
ATOM 1734 O O . GLU A 1 220 ? -26.194 13.113 20.245 1.00 97.25 220 GLU A O 1
ATOM 1739 N N . GLU A 1 221 ? -26.453 12.380 18.137 1.00 96.94 221 GLU A N 1
ATOM 1740 C CA . GLU A 1 221 ? -27.921 12.375 18.153 1.00 96.94 221 GLU A CA 1
ATOM 1741 C C . GLU A 1 221 ? -28.491 11.466 19.255 1.00 96.94 221 GLU A C 1
ATOM 1743 O O . GLU A 1 221 ? -29.399 11.867 19.988 1.00 96.94 221 GLU A O 1
ATOM 1748 N N . ILE A 1 222 ? -27.951 10.254 19.422 1.00 96.94 222 ILE A N 1
ATOM 1749 C CA . ILE A 1 222 ? -28.395 9.317 20.468 1.00 96.94 222 ILE A CA 1
ATOM 1750 C C . ILE A 1 222 ? -28.014 9.817 21.859 1.00 96.94 222 ILE A C 1
ATOM 1752 O O . ILE A 1 222 ? -28.816 9.715 22.790 1.00 96.94 222 ILE A O 1
ATOM 1756 N N . MET A 1 223 ? -26.815 10.378 22.015 1.00 97.44 223 MET A N 1
ATOM 1757 C CA . MET A 1 223 ? -26.391 10.977 23.279 1.00 97.44 223 MET A CA 1
ATOM 1758 C C . MET A 1 223 ? -27.336 12.109 23.696 1.00 97.44 223 MET A C 1
ATOM 1760 O O . MET A 1 223 ? -27.747 12.155 24.857 1.00 97.44 223 MET A O 1
ATOM 1764 N N . ALA A 1 224 ? -27.726 12.975 22.756 1.00 96.94 224 ALA A N 1
ATOM 1765 C CA . ALA A 1 224 ? -28.649 14.078 23.007 1.00 96.94 224 ALA A CA 1
ATOM 1766 C C . ALA A 1 224 ? -30.079 13.597 23.309 1.00 96.94 224 ALA A C 1
ATOM 1768 O O . ALA A 1 224 ? -30.696 14.063 24.270 1.00 96.94 224 ALA A O 1
ATOM 1769 N N . ARG A 1 225 ? -30.599 12.648 22.520 1.00 96.81 225 ARG A N 1
ATOM 1770 C CA . ARG A 1 225 ? -31.972 12.136 22.646 1.00 96.81 225 ARG A CA 1
ATOM 1771 C C . ARG A 1 225 ? -32.175 11.313 23.916 1.00 96.81 225 ARG A C 1
ATOM 1773 O O . ARG A 1 225 ? -33.129 11.547 24.652 1.00 96.81 225 ARG A O 1
ATOM 1780 N N . ASP A 1 226 ? -31.272 10.371 24.177 1.00 96.19 226 ASP A N 1
ATOM 1781 C CA . ASP A 1 226 ? -31.451 9.364 25.228 1.00 96.19 226 ASP A CA 1
ATOM 1782 C C . ASP A 1 226 ? -30.722 9.747 26.532 1.00 96.19 226 ASP A C 1
ATOM 1784 O O . ASP A 1 226 ? -30.803 9.022 27.524 1.00 96.19 226 ASP A O 1
ATOM 1788 N N . ARG A 1 227 ? -30.009 10.888 26.548 1.00 96.50 227 ARG A N 1
ATOM 1789 C CA . ARG A 1 227 ? -29.183 11.375 27.673 1.00 96.50 227 ARG A CA 1
ATOM 1790 C C . ARG A 1 227 ? -28.216 10.308 28.194 1.00 96.50 227 ARG A C 1
ATOM 1792 O O . ARG A 1 227 ? -28.035 10.130 29.399 1.00 96.50 227 ARG A O 1
ATOM 1799 N N . VAL A 1 228 ? -27.601 9.575 27.269 1.00 97.25 228 VAL A N 1
ATOM 1800 C CA . VAL A 1 228 ? -26.656 8.493 27.566 1.00 97.25 228 VAL A CA 1
ATOM 1801 C C . VAL A 1 228 ? -25.218 8.906 27.272 1.00 97.25 228 VAL A C 1
ATOM 1803 O O . VAL A 1 228 ? -24.951 9.742 26.415 1.00 97.25 228 VAL A O 1
ATOM 1806 N N . GLY A 1 229 ? -24.262 8.275 27.956 1.00 96.50 229 GLY A N 1
ATOM 1807 C CA . GLY A 1 229 ? -22.841 8.450 27.651 1.00 96.50 229 GLY A CA 1
ATOM 1808 C C . GLY A 1 229 ? -22.429 7.788 26.329 1.00 96.50 229 GLY A C 1
ATOM 1809 O O . GLY A 1 229 ? -23.036 6.807 25.890 1.00 96.50 229 GLY A O 1
ATOM 1810 N N . MET A 1 230 ? -21.327 8.269 25.743 1.00 95.50 230 MET A N 1
ATOM 1811 C CA . MET A 1 230 ? -20.787 7.826 24.446 1.00 95.50 230 MET A CA 1
ATOM 1812 C C . MET A 1 230 ? -20.673 6.300 24.308 1.00 95.50 230 MET A C 1
ATOM 1814 O O . MET A 1 230 ? -21.038 5.742 23.277 1.00 95.50 230 MET A O 1
ATOM 1818 N N . LYS A 1 231 ? -20.202 5.604 25.352 1.00 96.38 231 LYS A N 1
ATOM 1819 C CA . LYS A 1 231 ? -20.055 4.137 25.341 1.00 96.38 231 LYS A CA 1
ATOM 1820 C C . LYS A 1 231 ? -21.392 3.426 25.103 1.00 96.38 231 LYS A C 1
ATOM 1822 O O . LYS A 1 231 ? -21.444 2.466 24.339 1.00 96.38 231 LYS A O 1
ATOM 1827 N N . LYS A 1 232 ? -22.468 3.908 25.732 1.00 96.56 232 LYS A N 1
ATOM 1828 C CA . LYS A 1 232 ? -23.813 3.337 25.590 1.00 96.56 232 LYS A CA 1
ATOM 1829 C C . LYS A 1 232 ? -24.425 3.697 24.235 1.00 96.56 232 LYS A C 1
ATOM 1831 O O . LYS A 1 232 ? -24.985 2.817 23.596 1.00 96.56 232 LYS A O 1
ATOM 1836 N N . ALA A 1 233 ? -24.241 4.933 23.763 1.00 97.25 233 ALA A N 1
ATOM 1837 C CA . ALA A 1 233 ? -24.674 5.348 22.426 1.00 97.25 233 ALA A CA 1
ATOM 1838 C C . ALA A 1 233 ? -24.020 4.507 21.314 1.00 97.25 233 ALA A C 1
ATOM 1840 O O . ALA A 1 233 ? -24.720 3.963 20.465 1.00 97.25 233 ALA A O 1
ATOM 1841 N N . LYS A 1 234 ? -22.694 4.309 21.374 1.00 95.88 234 LYS A N 1
ATOM 1842 C CA . LYS A 1 234 ? -21.957 3.430 20.450 1.00 95.88 234 LYS A CA 1
ATOM 1843 C C . LYS A 1 234 ? -22.510 2.005 20.452 1.00 95.88 234 LYS A C 1
ATOM 1845 O O . LYS A 1 234 ? -22.745 1.453 19.384 1.00 95.88 234 LYS A O 1
ATOM 1850 N N . GLY A 1 235 ? -22.757 1.434 21.635 1.00 94.31 235 GLY A N 1
ATOM 1851 C CA . GLY A 1 235 ? -23.357 0.101 21.770 1.00 94.31 235 GLY A CA 1
ATOM 1852 C C . GLY A 1 235 ? -24.707 -0.015 21.057 1.00 94.31 235 GLY A C 1
ATOM 1853 O O . GLY A 1 235 ? -24.886 -0.915 20.246 1.00 94.31 235 GLY A O 1
ATOM 1854 N N . LEU A 1 236 ? -25.607 0.952 21.266 1.00 94.88 236 LEU A N 1
ATOM 1855 C CA . LEU A 1 236 ? -26.925 0.970 20.617 1.00 94.88 236 LEU A CA 1
ATOM 1856 C C . LEU A 1 236 ? -26.832 1.039 19.087 1.00 94.88 236 LEU A C 1
ATOM 1858 O O . LEU A 1 236 ? -27.611 0.395 18.386 1.00 94.88 236 LEU A O 1
ATOM 1862 N N . ILE A 1 237 ? -25.873 1.803 18.563 1.00 93.06 237 ILE A N 1
ATOM 1863 C CA . ILE A 1 237 ? -25.636 1.902 17.121 1.00 93.06 237 ILE A CA 1
ATOM 1864 C C . ILE A 1 237 ? -25.091 0.581 16.568 1.00 93.06 237 ILE A C 1
ATOM 1866 O O . ILE A 1 237 ? -25.573 0.110 15.538 1.00 93.06 237 ILE A O 1
ATOM 1870 N N . TYR A 1 238 ? -24.126 -0.046 17.248 1.00 91.31 238 TYR A N 1
ATOM 1871 C CA . TYR A 1 238 ? -23.600 -1.350 16.837 1.00 91.31 238 TYR A CA 1
ATOM 1872 C C . TYR A 1 238 ? -24.680 -2.434 16.849 1.00 91.31 238 TYR A C 1
ATOM 1874 O O . TYR A 1 238 ? -24.780 -3.187 15.882 1.00 91.31 238 TYR A O 1
ATOM 1882 N N . ASP A 1 239 ? -25.531 -2.470 17.875 1.00 89.25 239 ASP A N 1
ATOM 1883 C CA . ASP A 1 239 ? -26.662 -3.400 17.952 1.00 89.25 239 ASP A CA 1
ATOM 1884 C C . ASP A 1 239 ? -27.636 -3.201 16.777 1.00 89.25 239 ASP A C 1
ATOM 1886 O O . ASP A 1 239 ? -28.138 -4.169 16.195 1.00 89.25 239 ASP A O 1
ATOM 1890 N N . LEU A 1 240 ? -27.879 -1.945 16.386 1.00 88.25 240 LEU A N 1
ATOM 1891 C CA . LEU A 1 240 ? -28.724 -1.598 15.245 1.00 88.25 240 LEU A CA 1
ATOM 1892 C C . LEU A 1 240 ? -28.099 -2.027 13.907 1.00 88.25 240 LEU A C 1
ATOM 1894 O O . LEU A 1 240 ? -28.807 -2.579 13.061 1.00 88.25 240 LEU A O 1
ATOM 1898 N N . TYR A 1 241 ? -26.788 -1.841 13.719 1.00 85.94 241 TYR A N 1
ATOM 1899 C CA . TYR A 1 241 ? -26.077 -2.326 12.529 1.00 85.94 241 TYR A CA 1
ATOM 1900 C C . TYR A 1 241 ? -26.048 -3.854 12.452 1.00 85.94 241 TYR A C 1
ATOM 1902 O O . TYR A 1 241 ? -26.337 -4.415 11.395 1.00 85.94 241 TYR A O 1
ATOM 1910 N N . LEU A 1 242 ? -25.779 -4.536 13.568 1.00 81.00 242 LEU A N 1
ATOM 1911 C CA . LEU A 1 242 ? -25.792 -5.999 13.650 1.00 81.00 242 LEU A CA 1
ATOM 1912 C C . LEU A 1 242 ? -27.170 -6.579 13.312 1.00 81.00 242 LEU A C 1
ATOM 1914 O O . LEU A 1 242 ? -27.255 -7.603 12.640 1.00 81.00 242 LEU A O 1
ATOM 1918 N N . ARG A 1 243 ? -28.254 -5.900 13.708 1.00 82.81 243 ARG A N 1
ATOM 1919 C CA . ARG A 1 243 ? -29.624 -6.293 13.343 1.00 82.81 243 ARG A CA 1
ATOM 1920 C C . ARG A 1 243 ? -29.923 -6.106 11.852 1.00 82.81 243 ARG A C 1
ATOM 1922 O O . ARG A 1 243 ? -30.763 -6.819 11.311 1.00 82.81 243 ARG A O 1
ATOM 1929 N N . ARG A 1 244 ? -29.268 -5.145 11.193 1.00 76.12 244 ARG A N 1
ATOM 1930 C CA . ARG A 1 244 ? -29.545 -4.747 9.802 1.00 76.12 244 ARG A CA 1
ATOM 1931 C C . ARG A 1 244 ? -28.633 -5.417 8.769 1.00 76.12 244 ARG A C 1
ATOM 1933 O O . ARG A 1 244 ? -28.942 -5.343 7.585 1.00 76.12 244 ARG A O 1
ATOM 1940 N N . ILE A 1 245 ? -27.552 -6.077 9.193 1.00 76.69 245 ILE A N 1
ATOM 1941 C CA . ILE A 1 245 ? -26.631 -6.825 8.322 1.00 76.69 245 ILE A CA 1
ATOM 1942 C C . ILE A 1 245 ? -26.779 -8.334 8.608 1.00 76.69 245 ILE A C 1
ATOM 1944 O O . ILE A 1 245 ? -26.065 -8.871 9.459 1.00 76.69 245 ILE A O 1
ATOM 1948 N N . PRO A 1 246 ? -27.663 -9.058 7.887 1.00 65.94 246 PRO A N 1
ATOM 1949 C CA . PRO A 1 246 ? -27.894 -10.490 8.109 1.00 65.94 246 PRO A CA 1
ATOM 1950 C C . PRO A 1 246 ? -26.620 -11.334 7.962 1.00 65.94 246 PRO A C 1
ATOM 1952 O O . PRO A 1 246 ? -26.424 -12.302 8.692 1.00 65.94 246 PRO A O 1
ATOM 1955 N N . ILE A 1 247 ? -25.711 -10.922 7.072 1.00 63.88 247 ILE A N 1
ATOM 1956 C CA . ILE A 1 247 ? -24.496 -11.661 6.700 1.00 63.88 247 ILE A CA 1
ATOM 1957 C C . ILE A 1 247 ? -23.504 -11.777 7.870 1.00 63.88 247 ILE A C 1
ATOM 1959 O O . ILE A 1 247 ? -22.869 -12.818 8.036 1.00 63.88 247 ILE A O 1
ATOM 1963 N N . LEU A 1 248 ? -23.395 -10.750 8.722 1.00 61.97 248 LEU A N 1
ATOM 1964 C CA . LEU A 1 248 ? -22.493 -10.787 9.878 1.00 61.97 248 LEU A CA 1
ATOM 1965 C C . LEU A 1 248 ? -22.975 -11.788 10.928 1.00 61.97 248 LEU A C 1
ATOM 1967 O O . LEU A 1 248 ? -22.143 -12.466 11.521 1.00 61.97 248 LEU A O 1
ATOM 1971 N N . SER A 1 249 ? -24.292 -11.947 11.106 1.00 63.00 249 SER A N 1
ATOM 1972 C CA . SER A 1 249 ? -24.846 -12.959 12.016 1.00 63.00 249 SER A CA 1
ATOM 1973 C C . SER A 1 249 ? -24.488 -14.378 11.567 1.00 63.00 249 SER A C 1
ATOM 1975 O O . SER A 1 249 ? -24.070 -15.200 12.381 1.00 63.00 249 SER A O 1
ATOM 1977 N N . THR A 1 250 ? -24.547 -14.639 10.257 1.00 64.75 250 THR A N 1
ATOM 1978 C CA . THR A 1 250 ? -24.203 -15.933 9.665 1.00 64.75 250 THR A CA 1
ATOM 1979 C C . THR A 1 250 ? -22.699 -16.191 9.714 1.00 64.75 250 THR A C 1
ATOM 1981 O O . THR A 1 250 ? -22.294 -17.286 10.083 1.00 64.75 250 THR A O 1
ATOM 1984 N N . LEU A 1 251 ? -21.851 -15.196 9.425 1.00 69.38 251 LEU A N 1
ATOM 1985 C CA . LEU A 1 251 ? -20.391 -15.344 9.495 1.00 69.38 251 LEU A CA 1
ATOM 1986 C C . LEU A 1 251 ? -19.875 -15.488 10.932 1.00 69.38 251 LEU A C 1
ATOM 1988 O O . LEU A 1 251 ? -18.993 -16.312 11.169 1.00 69.38 251 LEU A O 1
ATOM 1992 N N . LEU A 1 252 ? -20.429 -14.745 11.900 1.00 69.25 252 LEU A N 1
ATOM 1993 C CA . LEU A 1 252 ? -20.085 -14.926 13.313 1.00 69.25 252 LEU A CA 1
ATOM 1994 C C . LEU A 1 252 ? -20.545 -16.297 13.813 1.00 69.25 252 LEU A C 1
ATOM 1996 O O . LEU A 1 252 ? -19.804 -16.945 14.541 1.00 69.25 252 LEU A O 1
ATOM 2000 N N . TYR A 1 253 ? -21.733 -16.754 13.404 1.00 68.81 253 TYR A N 1
ATOM 2001 C CA . TYR A 1 253 ? -22.244 -18.083 13.738 1.00 68.81 253 TYR A CA 1
ATOM 2002 C C . TYR A 1 253 ? -21.386 -19.190 13.114 1.00 68.81 253 TYR A C 1
ATOM 2004 O O . TYR A 1 253 ? -20.973 -20.100 13.822 1.00 68.81 253 TYR A O 1
ATOM 2012 N N . ILE A 1 254 ? -21.013 -19.076 11.835 1.00 70.06 254 ILE A N 1
ATOM 2013 C CA . ILE A 1 254 ? -20.099 -20.012 11.163 1.00 70.06 254 ILE A CA 1
ATOM 2014 C C . ILE A 1 254 ? -18.729 -20.016 11.846 1.00 70.06 254 ILE A C 1
ATOM 2016 O O . ILE A 1 254 ? -18.180 -21.085 12.095 1.00 70.06 254 ILE A O 1
ATOM 2020 N N . ARG A 1 255 ? -18.178 -18.848 12.197 1.00 74.75 255 ARG A N 1
ATOM 2021 C CA . ARG A 1 255 ? -16.899 -18.742 12.915 1.00 74.75 255 ARG A CA 1
ATOM 2022 C C . ARG A 1 255 ? -16.982 -19.354 14.315 1.00 74.75 255 ARG A C 1
ATOM 2024 O O . ARG A 1 255 ? -16.107 -20.131 14.675 1.00 74.75 255 ARG A O 1
ATOM 2031 N N . LYS A 1 256 ? -18.063 -19.092 15.056 1.00 75.50 256 LYS A N 1
ATOM 2032 C CA . LYS A 1 256 ? -18.349 -19.687 16.371 1.00 75.50 256 LYS A CA 1
ATOM 2033 C C . LYS A 1 256 ? -18.509 -21.207 16.279 1.00 75.50 256 LYS A C 1
ATOM 2035 O O . LYS A 1 256 ? -18.001 -21.918 17.135 1.00 75.50 256 LYS A O 1
ATOM 2040 N N . LEU A 1 257 ? -19.168 -21.716 15.237 1.00 69.44 257 LEU A N 1
ATOM 2041 C CA . LEU A 1 257 ? -19.285 -23.151 14.966 1.00 69.44 257 LEU A CA 1
ATOM 2042 C C . LEU A 1 257 ? -17.938 -23.776 14.584 1.00 69.44 257 LEU A C 1
ATOM 2044 O O . LEU A 1 257 ? -17.665 -24.895 14.997 1.00 69.44 257 LEU A O 1
ATOM 2048 N N . LYS A 1 258 ? -17.073 -23.052 13.862 1.00 73.25 258 LYS A N 1
ATOM 2049 C CA . LYS A 1 258 ? -15.695 -23.478 13.561 1.00 73.25 258 LYS A CA 1
ATOM 2050 C C . LYS A 1 258 ? -14.808 -23.515 14.809 1.00 73.25 258 LYS A C 1
ATOM 2052 O O . LYS A 1 258 ? -13.958 -24.385 14.924 1.00 73.25 258 LYS A O 1
ATOM 2057 N N . GLU A 1 259 ? -15.016 -22.589 15.741 1.00 77.06 259 GLU A N 1
ATOM 2058 C CA . GLU A 1 259 ? -14.299 -22.531 17.023 1.00 77.06 259 GLU A CA 1
ATOM 2059 C C . GLU A 1 259 ? -14.823 -23.572 18.035 1.00 77.06 259 GLU A C 1
ATOM 2061 O O . GLU A 1 259 ? -14.056 -24.075 18.853 1.00 77.06 259 GLU A O 1
ATOM 2066 N N . LEU A 1 260 ? -16.111 -23.935 17.969 1.00 72.25 260 LEU A N 1
ATOM 2067 C CA . LEU A 1 260 ? -16.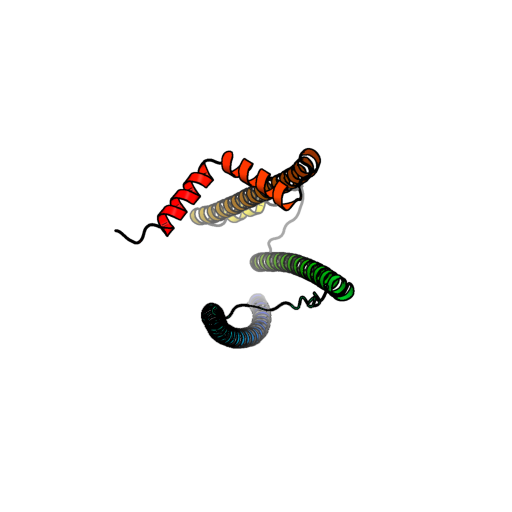734 -24.970 18.811 1.00 72.25 260 LEU A CA 1
ATOM 2068 C C . LEU A 1 260 ? -16.631 -26.389 18.216 1.00 72.25 260 LEU A C 1
ATOM 2070 O O . LEU A 1 260 ? -16.783 -27.374 18.940 1.00 72.25 260 LEU A O 1
ATOM 2074 N N . GLY A 1 261 ? -16.363 -26.502 16.915 1.00 54.44 261 GLY A N 1
ATOM 2075 C CA . GLY A 1 261 ? -16.214 -27.749 16.172 1.00 54.44 261 GLY A CA 1
ATOM 2076 C C . GLY A 1 261 ? -14.758 -28.188 16.082 1.00 54.44 261 GLY A C 1
ATOM 2077 O O . GLY A 1 261 ? -14.062 -27.889 15.114 1.00 54.44 261 GLY A O 1
ATOM 2078 N N . ARG A 1 262 ? -14.309 -28.951 17.082 1.00 52.72 262 ARG A N 1
ATOM 2079 C CA . ARG A 1 262 ? -13.141 -29.829 16.943 1.00 52.72 262 ARG A CA 1
ATOM 2080 C C . ARG A 1 262 ? -13.319 -30.729 15.713 1.00 52.72 262 ARG A C 1
ATOM 2082 O O . ARG A 1 262 ? -14.391 -31.298 15.535 1.00 52.72 262 ARG A O 1
ATOM 2089 N N . TYR A 1 263 ? -12.249 -30.832 14.922 1.00 54.88 263 TYR A N 1
ATOM 2090 C CA . TYR A 1 263 ? -11.968 -31.839 13.891 1.00 54.88 263 TYR A CA 1
ATOM 2091 C C . TYR A 1 263 ? -12.956 -33.013 13.829 1.00 54.88 263 TYR A C 1
ATOM 2093 O O . TYR A 1 263 ? -12.981 -33.830 14.741 1.00 54.88 263 TYR A O 1
ATOM 2101 N N . THR A 1 264 ? -13.695 -33.112 12.725 1.00 43.41 264 THR A N 1
ATOM 2102 C CA . THR A 1 264 ? -14.020 -34.338 11.961 1.00 43.41 264 THR A CA 1
ATOM 2103 C C . THR A 1 264 ? -14.708 -33.871 10.667 1.00 43.41 264 THR A C 1
ATOM 2105 O O . THR A 1 264 ? -15.631 -33.068 10.738 1.00 43.41 264 THR A O 1
ATOM 2108 N N . GLY A 1 265 ? -14.311 -34.238 9.453 1.00 41.69 265 GLY A N 1
ATOM 2109 C CA . GLY A 1 265 ? -13.208 -35.064 8.964 1.00 41.69 265 GLY A CA 1
ATOM 2110 C C . GLY A 1 265 ? -12.725 -34.543 7.613 1.00 41.69 265 GLY A C 1
ATOM 2111 O O . GLY A 1 265 ? -13.288 -33.531 7.134 1.00 41.69 265 GLY A O 1
#

Solvent-accessible surface area (backbone atoms only — not comparable to full-atom values): 15485 Å² total; per-residue (Å²): 107,72,72,55,54,54,51,51,52,52,51,53,52,51,52,51,51,52,52,53,50,54,54,50,52,52,52,50,54,52,54,50,51,52,52,52,51,52,52,50,56,53,50,52,56,52,48,54,58,46,52,53,51,51,54,54,48,52,55,51,49,54,51,53,56,50,53,54,50,51,54,57,55,60,65,68,72,72,79,85,82,86,88,78,94,79,92,72,87,75,78,76,82,68,78,50,73,66,62,58,53,51,54,53,49,52,51,54,52,50,54,52,49,54,55,49,52,54,55,49,52,55,52,51,58,51,51,56,52,53,50,54,50,50,51,51,52,48,54,52,48,57,70,55,65,80,68,83,86,86,89,84,87,88,90,85,84,91,73,75,83,61,53,60,65,56,59,58,55,77,78,47,65,71,77,56,52,55,50,54,52,49,51,52,55,50,50,53,52,49,54,51,52,48,52,53,51,50,51,52,52,50,52,51,52,51,50,53,51,53,48,52,56,54,50,55,53,50,34,53,52,41,24,68,74,70,72,43,57,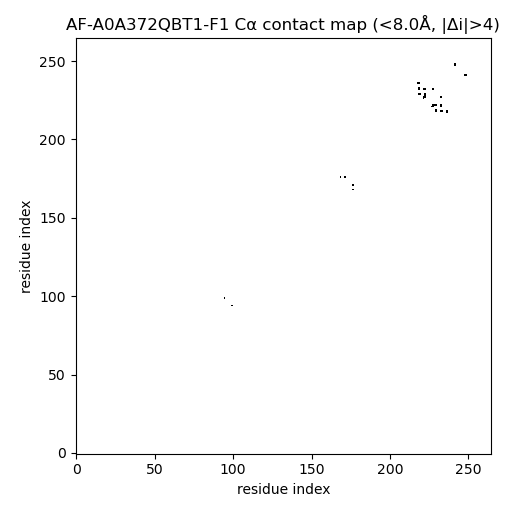69,73,57,26,48,49,54,51,51,54,52,50,56,71,71,38,67,65,58,56,53,51,51,48,52,50,51,48,55,74,71,48,74,90,83,133

Secondary structure (DSSP, 8-state):
-HHHHHHHHHHHHHHHHHHHHHHHHHHHHHHHHHHHHHHHHHHHHHHHHHHHHHHHHHHHHHHHHHHHHHHHHHHHS-------------------HHHHHHHHHHHHHHHHHHHHHHHHHHHHHHHHHHHHHHHHHHHHHHHHHT-------------HHHHHHHHHHTTS-HHHHHHHHHHHHHHHHHHHHHHHHHHHHHHHHHHHHHHHHHHHHHHHHHHHHH---HHHHHHHHHHHHHHH-HHHHHHHHHHHHHHH-----

Radius of gyration: 36.1 Å; Cα contacts (8 Å, |Δi|>4): 19; chains: 1; bounding box: 75×58×112 Å